Protein AF-A0A846TTC7-F1 (afdb_monomer_lite)

Secondary structure (DSSP, 8-state):
-------------PPPPP-----------------------PPPP----------------------------PPPPHHHHHHHHHHHHHHHHHHHHTTEEE-TTS-EEE-HHHHHHTT--HHHHHHHHHHHHHHHHHHH-SSS-S----TT--TTS--TTTT------SBTTTBSTT---S---SHHHHHHHHHHHHHHHH-TT-HHHHHHHHHHHHHHGGGS-HHHHHHHHHHHHHHHHHS-----

pLDDT: mean 72.13, std 23.89, range [32.09, 98.5]

Structure (mmCIF, N/CA/C/O backbone):
data_AF-A0A846TTC7-F1
#
_entry.id   AF-A0A846TTC7-F1
#
loop_
_atom_site.group_PDB
_atom_site.id
_atom_site.type_symbol
_atom_site.label_atom_id
_atom_site.label_alt_id
_atom_site.label_comp_id
_atom_site.label_asym_id
_atom_site.label_entity_id
_atom_site.label_seq_id
_atom_site.pdbx_PDB_ins_code
_atom_site.Cartn_x
_atom_site.Cartn_y
_atom_site.Cartn_z
_atom_site.occupancy
_atom_site.B_iso_or_equiv
_atom_site.auth_seq_id
_atom_site.auth_comp_id
_atom_site.auth_asym_id
_atom_site.auth_atom_id
_atom_site.pdbx_PDB_model_num
ATOM 1 N N . MET A 1 1 ? -12.413 35.999 -73.907 1.00 39.41 1 MET A N 1
ATOM 2 C CA . MET A 1 1 ? -12.622 34.550 -73.710 1.00 39.41 1 MET A CA 1
ATOM 3 C C . MET A 1 1 ? -12.450 34.264 -72.228 1.00 39.41 1 MET A C 1
ATOM 5 O O . MET A 1 1 ? -11.411 34.638 -71.718 1.00 39.41 1 MET A O 1
ATOM 9 N N . THR A 1 2 ? -13.348 33.698 -71.434 1.00 42.84 2 THR A N 1
ATOM 10 C CA . THR A 1 2 ? -14.786 33.395 -71.492 1.00 42.84 2 THR A CA 1
ATOM 11 C C . THR A 1 2 ? -15.151 33.117 -70.022 1.00 42.84 2 THR A C 1
ATOM 13 O O . THR A 1 2 ? -14.362 32.494 -69.315 1.00 42.84 2 THR A O 1
ATOM 16 N N . GLN A 1 3 ? -16.285 33.626 -69.541 1.00 49.19 3 GLN A N 1
ATOM 17 C CA . GLN A 1 3 ? -16.812 33.362 -68.195 1.00 49.19 3 GLN A CA 1
ATOM 18 C C . GLN A 1 3 ? -17.257 31.898 -68.047 1.00 49.19 3 GLN A C 1
ATOM 20 O O . GLN A 1 3 ? -17.851 31.380 -68.983 1.00 49.19 3 GLN A O 1
ATOM 25 N N . HIS A 1 4 ? -17.090 31.297 -66.864 1.00 45.88 4 HIS A N 1
ATOM 26 C CA . HIS A 1 4 ? -17.937 30.216 -66.321 1.00 45.88 4 HIS A CA 1
ATOM 27 C C . HIS A 1 4 ? -17.815 30.277 -64.786 1.00 45.88 4 HIS A C 1
ATOM 29 O O . HIS A 1 4 ? -16.708 30.223 -64.269 1.00 45.88 4 HIS A O 1
ATOM 35 N N . HIS A 1 5 ? -18.824 30.677 -64.013 1.00 47.34 5 HIS A N 1
ATOM 36 C CA . HIS A 1 5 ? -20.162 30.139 -63.715 1.00 47.34 5 HIS A CA 1
ATOM 37 C C . HIS A 1 5 ? -20.209 29.543 -62.297 1.00 47.34 5 HIS A C 1
ATOM 39 O O . HIS A 1 5 ? -19.478 28.628 -61.939 1.00 47.34 5 HIS A O 1
ATOM 45 N N . ILE A 1 6 ? -21.110 30.141 -61.521 1.00 49.09 6 ILE A N 1
ATOM 46 C CA . ILE A 1 6 ? -21.522 29.876 -60.142 1.00 49.09 6 ILE A CA 1
ATOM 47 C C . ILE A 1 6 ? -22.164 28.486 -59.997 1.00 49.09 6 ILE A C 1
ATOM 49 O O . ILE A 1 6 ? -22.939 28.071 -60.859 1.00 49.09 6 ILE A O 1
ATOM 53 N N . SER A 1 7 ? -21.957 27.827 -58.853 1.00 49.31 7 SER A N 1
ATOM 54 C CA . SER A 1 7 ? -23.015 27.032 -58.212 1.00 49.31 7 SER A CA 1
ATOM 55 C C . SER A 1 7 ? -22.851 27.002 -56.695 1.00 49.31 7 SER A C 1
ATOM 57 O O . SER A 1 7 ? -21.912 26.433 -56.143 1.00 49.31 7 SER A O 1
ATOM 59 N N . ASP A 1 8 ? -23.810 27.678 -56.076 1.00 46.16 8 ASP A N 1
ATOM 60 C CA . ASP A 1 8 ? -24.076 27.859 -54.658 1.00 46.16 8 ASP A CA 1
ATOM 61 C C . ASP A 1 8 ? -24.576 26.538 -54.044 1.00 46.16 8 ASP A C 1
ATOM 63 O O . ASP A 1 8 ? -25.478 25.897 -54.594 1.00 46.16 8 ASP A O 1
ATOM 67 N N . ARG A 1 9 ? -23.979 26.089 -52.933 1.00 57.81 9 ARG A N 1
ATOM 68 C CA . ARG A 1 9 ? -24.373 24.846 -52.250 1.00 57.81 9 ARG A CA 1
ATOM 69 C C . ARG A 1 9 ? -25.155 25.190 -50.983 1.00 57.81 9 ARG A C 1
ATOM 71 O O . ARG A 1 9 ? -24.610 25.398 -49.907 1.00 57.81 9 ARG A O 1
ATOM 78 N N . THR A 1 10 ? -26.455 25.286 -51.223 1.00 56.53 10 THR A N 1
ATOM 79 C CA . THR A 1 10 ? -27.620 25.166 -50.341 1.00 56.53 10 THR A CA 1
ATOM 80 C C . THR A 1 10 ? -27.390 24.753 -48.881 1.00 56.53 10 THR A C 1
ATOM 82 O O . THR A 1 10 ? -26.826 23.715 -48.546 1.00 56.53 10 THR A O 1
ATOM 85 N N . THR A 1 11 ? -27.973 25.576 -48.012 1.00 49.62 11 THR A N 1
ATOM 86 C CA . THR A 1 11 ? -28.101 25.444 -46.562 1.00 49.62 11 THR A CA 1
ATOM 87 C C . THR A 1 11 ? -29.059 24.314 -46.163 1.00 49.62 11 THR A C 1
ATOM 89 O O . THR A 1 11 ? -30.253 24.339 -46.469 1.00 49.62 11 THR A O 1
ATOM 92 N N . THR A 1 12 ? -28.572 23.325 -45.415 1.00 54.97 12 THR A N 1
ATOM 93 C CA . THR A 1 12 ? -29.415 22.278 -44.818 1.00 54.97 12 THR A CA 1
ATOM 94 C C . THR A 1 12 ? -30.031 22.794 -43.515 1.00 54.97 12 THR A C 1
ATOM 96 O O . THR A 1 12 ? -29.419 22.782 -42.450 1.00 54.97 12 THR A O 1
ATOM 99 N N . ARG A 1 13 ? -31.266 23.293 -43.611 1.00 52.56 13 ARG A N 1
ATOM 100 C CA . ARG A 1 13 ? -32.102 23.728 -42.483 1.00 52.56 13 ARG A CA 1
ATOM 101 C C . ARG A 1 13 ? -32.681 22.509 -41.751 1.00 52.56 13 ARG A C 1
ATOM 103 O O . ARG A 1 13 ? -33.523 21.802 -42.300 1.00 52.56 13 ARG A O 1
ATOM 110 N N . TRP A 1 14 ? -32.272 22.301 -40.501 1.00 44.47 14 TRP A N 1
ATOM 111 C CA . TRP A 1 14 ? -32.898 21.351 -39.574 1.00 44.47 14 TRP A CA 1
ATOM 112 C C . TRP A 1 14 ? -34.340 21.776 -39.244 1.00 44.47 14 TRP A C 1
ATOM 114 O O . TRP A 1 14 ? -34.595 22.932 -38.904 1.00 44.47 14 TRP A O 1
ATOM 124 N N . ARG A 1 15 ? -35.293 20.842 -39.359 1.00 54.31 15 ARG A N 1
ATOM 125 C CA . ARG A 1 15 ? -36.706 21.014 -38.972 1.00 54.31 15 ARG A CA 1
ATOM 126 C C . ARG A 1 15 ? -36.923 20.360 -37.598 1.00 54.31 15 ARG A C 1
ATOM 128 O O . ARG A 1 15 ? -36.611 19.178 -37.478 1.00 54.31 15 ARG A O 1
ATOM 135 N N . PRO A 1 16 ? -37.473 21.053 -36.586 1.00 55.19 16 PRO A N 1
ATOM 136 C CA . PRO A 1 16 ? -37.899 20.400 -35.351 1.00 55.19 16 PRO A CA 1
ATOM 137 C C . PRO A 1 16 ? -39.211 19.626 -35.555 1.00 55.19 16 PRO A C 1
ATOM 139 O O . PRO A 1 16 ? -40.100 20.058 -36.294 1.00 55.19 16 PRO A O 1
ATOM 142 N N . ALA A 1 17 ? -39.301 18.464 -34.906 1.00 54.81 17 ALA A N 1
ATOM 143 C CA . ALA A 1 17 ? -40.458 17.577 -34.925 1.00 54.81 17 ALA A CA 1
ATOM 144 C C . ALA A 1 17 ? -41.663 18.178 -34.179 1.00 54.81 17 ALA A C 1
ATOM 146 O O . ALA A 1 17 ? -41.522 18.897 -33.191 1.00 54.81 17 ALA A O 1
ATOM 147 N N . ALA A 1 18 ? -42.854 17.872 -34.692 1.00 49.97 18 ALA A N 1
ATOM 148 C CA . ALA A 1 18 ? -44.139 18.363 -34.223 1.00 49.97 18 ALA A CA 1
ATOM 149 C C . ALA A 1 18 ? -44.541 17.761 -32.866 1.00 49.97 18 ALA A C 1
ATOM 151 O O . ALA A 1 18 ? -44.488 16.550 -32.668 1.00 49.97 18 ALA A O 1
ATOM 152 N N . VAL A 1 19 ? -45.011 18.622 -31.962 1.00 51.84 19 VAL A N 1
ATOM 153 C CA . VAL A 1 19 ? -45.659 18.254 -30.699 1.00 51.84 19 VAL A CA 1
ATOM 154 C C . VAL A 1 19 ? -47.149 18.065 -30.974 1.00 51.84 19 VAL A C 1
ATOM 156 O O . VAL A 1 19 ? -47.864 19.032 -31.241 1.00 51.84 19 VAL A O 1
ATOM 159 N N . THR A 1 20 ? -47.636 16.825 -30.941 1.00 51.62 20 THR A N 1
ATOM 160 C CA . THR A 1 20 ? -49.073 16.539 -31.041 1.00 51.62 20 THR A CA 1
ATOM 161 C C . THR A 1 20 ? -49.766 16.688 -29.694 1.00 51.62 20 THR A C 1
ATOM 163 O O . THR A 1 20 ? -49.406 16.076 -28.693 1.00 51.62 20 THR A O 1
ATOM 166 N N . ARG A 1 21 ? -50.796 17.529 -29.733 1.00 49.38 21 ARG A N 1
ATOM 167 C CA . ARG A 1 21 ? -51.686 17.987 -28.673 1.00 49.38 21 ARG A CA 1
ATOM 168 C C . ARG A 1 21 ? -52.883 17.035 -28.559 1.00 49.38 21 ARG A C 1
ATOM 170 O O . ARG A 1 21 ? -53.725 17.017 -29.447 1.00 49.38 21 ARG A O 1
ATOM 177 N N . TRP A 1 22 ? -52.971 16.305 -27.456 1.00 51.59 22 TRP A N 1
ATOM 178 C CA . TRP A 1 22 ? -54.169 15.624 -26.947 1.00 51.59 22 TRP A CA 1
ATOM 179 C C . TRP A 1 22 ? -54.129 15.843 -25.432 1.00 51.59 22 TRP A C 1
ATOM 181 O O . TRP A 1 22 ? -53.071 15.685 -24.842 1.00 51.59 22 TRP A O 1
ATOM 191 N N . GLY A 1 23 ? -55.144 16.239 -24.686 1.00 41.94 23 GLY A N 1
ATOM 192 C CA . GLY A 1 23 ? -56.531 16.614 -24.892 1.00 41.94 23 GLY A CA 1
ATOM 193 C C . GLY A 1 23 ? -57.004 16.911 -23.464 1.00 41.94 23 GLY A C 1
ATOM 194 O O . GLY A 1 23 ? -56.757 16.116 -22.560 1.00 41.94 23 GLY A O 1
ATOM 195 N N . LEU A 1 24 ? -57.541 18.105 -23.230 1.00 45.50 24 LEU A N 1
ATOM 196 C CA . LEU A 1 24 ? -58.031 18.543 -21.923 1.00 45.50 24 LEU A CA 1
ATOM 197 C C . LEU A 1 24 ? -59.472 18.042 -21.710 1.00 45.50 24 LEU A C 1
ATOM 199 O O . LEU A 1 24 ? -60.222 17.970 -22.681 1.00 45.50 24 LEU A O 1
ATOM 203 N N . ALA A 1 25 ? -59.847 17.880 -20.434 1.00 42.75 25 ALA A N 1
ATOM 204 C CA . ALA A 1 25 ? -61.183 17.602 -19.874 1.00 42.75 25 ALA A CA 1
ATOM 205 C C . ALA A 1 25 ? -61.540 16.098 -19.781 1.00 42.75 25 ALA A C 1
ATOM 207 O O . ALA A 1 25 ? -61.354 15.356 -20.731 1.00 42.75 25 ALA A O 1
ATOM 208 N N . MET A 1 26 ? -62.072 15.563 -18.676 1.00 43.22 26 MET A N 1
ATOM 209 C CA . MET A 1 26 ? -62.959 16.170 -17.681 1.00 43.22 26 MET A CA 1
ATOM 210 C C . MET A 1 26 ? -63.156 15.219 -16.466 1.00 43.22 26 MET A C 1
ATOM 212 O O . MET A 1 26 ? -62.866 14.034 -16.583 1.00 43.22 26 MET A O 1
ATOM 216 N N . ILE A 1 27 ? -63.770 15.744 -15.388 1.00 50.50 27 ILE A N 1
ATOM 217 C CA . ILE A 1 27 ? -64.517 15.054 -14.298 1.00 50.50 27 ILE A CA 1
ATOM 218 C C . ILE A 1 27 ? -63.667 14.699 -13.058 1.00 50.50 27 ILE A C 1
ATOM 220 O O . ILE A 1 27 ? -62.853 13.789 -13.069 1.00 50.50 27 ILE A O 1
ATOM 224 N N . MET A 1 28 ? -63.657 15.559 -12.033 1.00 37.34 28 MET A N 1
ATOM 225 C CA . MET A 1 28 ? -64.602 15.624 -10.895 1.00 37.34 28 MET A CA 1
ATOM 226 C C . MET A 1 28 ? -64.566 14.407 -9.958 1.00 37.34 28 MET A C 1
ATOM 228 O O . MET A 1 28 ? -64.949 13.309 -10.334 1.00 37.34 28 MET A O 1
ATOM 232 N N . SER A 1 29 ? -64.269 14.724 -8.693 1.00 52.69 29 SER A N 1
ATOM 233 C CA . SER A 1 29 ? -64.694 14.017 -7.481 1.00 52.69 29 SER A CA 1
ATOM 234 C C . SER A 1 29 ? -64.089 12.639 -7.226 1.00 52.69 29 SER A C 1
ATOM 236 O O . SER A 1 29 ? -64.457 11.664 -7.861 1.00 52.69 29 SER A O 1
ATOM 238 N N . LEU A 1 30 ? -63.245 12.561 -6.191 1.00 52.81 30 LEU A N 1
ATOM 239 C CA . LEU A 1 30 ? -63.440 11.702 -5.013 1.00 52.81 30 LEU A CA 1
ATOM 240 C C . LEU A 1 30 ? -62.297 11.982 -4.024 1.00 52.81 30 LEU A C 1
ATOM 242 O O . LEU A 1 30 ? -61.224 11.389 -4.072 1.00 52.81 30 LEU A O 1
ATOM 246 N N . PHE A 1 31 ? -62.553 12.923 -3.114 1.00 50.91 31 PHE A N 1
ATOM 247 C CA . PHE A 1 31 ? -61.901 12.955 -1.811 1.00 50.91 31 PHE A CA 1
ATOM 248 C C . PHE A 1 31 ? -62.424 11.756 -1.015 1.00 50.91 31 PHE A C 1
ATOM 250 O O . PHE A 1 31 ? -63.499 11.848 -0.429 1.00 50.91 31 PHE A O 1
ATOM 257 N N . LEU A 1 32 ? -61.689 10.642 -0.997 1.00 51.91 32 LEU A N 1
ATOM 258 C CA . LEU A 1 32 ? -61.837 9.634 0.050 1.00 51.91 32 LEU A CA 1
ATOM 259 C C . LEU A 1 32 ? -60.523 9.495 0.816 1.00 51.91 32 LEU A C 1
ATOM 261 O O . LEU A 1 32 ? -59.480 9.124 0.287 1.00 51.91 32 LEU A O 1
ATOM 265 N N . SER A 1 33 ? -60.648 9.836 2.088 1.00 51.91 33 SER A N 1
ATOM 266 C CA . SER A 1 33 ? -59.738 9.686 3.206 1.00 51.91 33 SER A CA 1
ATOM 267 C C . SER A 1 33 ? -58.903 8.403 3.169 1.00 51.91 33 SER A C 1
ATOM 269 O O . SER A 1 33 ? -59.439 7.306 3.304 1.00 51.91 33 SER A O 1
ATOM 271 N N . TRP A 1 34 ? -57.580 8.551 3.122 1.00 43.34 34 TRP A N 1
ATOM 272 C CA . TRP A 1 34 ? -56.656 7.578 3.705 1.00 43.34 34 TRP A CA 1
ATOM 273 C C . TRP A 1 34 ? -56.027 8.203 4.945 1.00 43.34 34 TRP A C 1
ATOM 275 O O . TRP A 1 34 ? -54.983 8.848 4.914 1.00 43.34 34 TRP A O 1
ATOM 285 N N . THR A 1 35 ? -56.723 8.031 6.064 1.00 47.62 35 THR A N 1
ATOM 286 C CA . THR A 1 35 ? -56.132 8.085 7.396 1.00 47.62 35 THR A CA 1
ATOM 287 C C . THR A 1 35 ? -55.169 6.907 7.524 1.00 47.62 35 THR A C 1
ATOM 289 O O . THR A 1 35 ? -55.598 5.785 7.794 1.00 47.62 35 THR A O 1
ATOM 292 N N . VAL A 1 36 ? -53.872 7.139 7.319 1.00 55.66 36 VAL A N 1
ATOM 293 C CA . VAL A 1 36 ? -52.850 6.192 7.776 1.00 55.66 36 VAL A CA 1
ATOM 294 C C . VAL A 1 36 ? -52.696 6.395 9.277 1.00 55.66 36 VAL A C 1
ATOM 296 O O . VAL A 1 36 ? -52.178 7.403 9.753 1.00 55.66 36 VAL A O 1
ATOM 299 N N . LEU A 1 37 ? -53.231 5.424 10.007 1.00 52.19 37 LEU A N 1
ATOM 300 C CA . LEU A 1 37 ? -53.096 5.257 11.440 1.00 52.19 37 LEU A CA 1
ATOM 301 C C . LEU A 1 37 ? -51.612 4.989 11.749 1.00 52.19 37 LEU A C 1
ATOM 303 O O . LEU A 1 37 ? -51.087 3.923 11.432 1.00 52.19 37 LEU A O 1
ATOM 307 N N . ALA A 1 38 ? -50.928 5.967 12.340 1.00 50.22 38 ALA A N 1
ATOM 308 C CA . ALA A 1 38 ? -49.615 5.763 12.933 1.00 50.22 38 ALA A CA 1
ATOM 309 C C . ALA A 1 38 ? -49.785 4.924 14.209 1.00 50.22 38 ALA A C 1
ATOM 311 O O . ALA A 1 38 ? -50.328 5.401 15.206 1.00 50.22 38 ALA A O 1
ATOM 312 N N . ALA A 1 39 ? -49.350 3.666 14.171 1.00 50.50 39 ALA A N 1
ATOM 313 C CA . ALA A 1 39 ? -49.229 2.840 15.364 1.00 50.50 39 ALA A CA 1
ATOM 314 C C . ALA A 1 39 ? -47.871 3.114 16.045 1.00 50.50 39 ALA A C 1
ATOM 316 O O . ALA A 1 39 ? -46.836 3.041 15.377 1.00 50.50 39 ALA A O 1
ATOM 317 N N . PRO A 1 40 ? -47.838 3.404 17.358 1.00 49.69 40 PRO A N 1
ATOM 318 C CA . PRO A 1 40 ? -46.597 3.510 18.113 1.00 49.69 40 PRO A CA 1
ATOM 319 C C . PRO A 1 40 ? -46.043 2.106 18.402 1.00 49.69 40 PRO A C 1
ATOM 321 O O . PRO A 1 40 ? -46.564 1.367 19.238 1.00 49.69 40 PRO A O 1
ATOM 324 N N . GLY A 1 41 ? -44.980 1.733 17.688 1.00 44.03 41 GLY A N 1
ATOM 325 C CA . GLY A 1 41 ? -44.162 0.563 17.997 1.00 44.03 41 GLY A CA 1
ATOM 326 C C . GLY A 1 41 ? -43.311 0.837 19.234 1.00 44.03 41 GLY A C 1
ATOM 327 O O . GLY A 1 41 ? -42.439 1.699 19.222 1.00 44.03 41 GLY A O 1
ATOM 328 N N . GLN A 1 42 ? -43.627 0.129 20.310 1.00 50.50 42 GLN A N 1
ATOM 329 C CA . GLN A 1 42 ? -43.044 0.258 21.639 1.00 50.50 42 GLN A CA 1
ATOM 330 C C . GLN A 1 42 ? -41.551 -0.097 21.634 1.00 50.50 42 GLN A C 1
ATOM 332 O O . GLN A 1 42 ? -41.158 -1.176 21.193 1.00 50.50 42 GLN A O 1
ATOM 337 N N . ALA A 1 43 ? -40.730 0.807 22.171 1.00 50.00 43 ALA A N 1
ATOM 338 C CA . ALA A 1 43 ? -39.362 0.514 22.569 1.00 50.00 43 ALA A CA 1
ATOM 339 C C . ALA A 1 43 ? -39.389 -0.436 23.777 1.00 50.00 43 ALA A C 1
ATOM 341 O O . ALA A 1 43 ? -39.918 -0.090 24.834 1.00 50.00 43 ALA A O 1
ATOM 342 N N . ALA A 1 44 ? -38.842 -1.639 23.608 1.00 49.91 44 ALA A N 1
ATOM 343 C CA . ALA A 1 44 ? -38.627 -2.578 24.701 1.00 49.91 44 ALA A CA 1
ATOM 344 C C . ALA A 1 44 ? -37.375 -2.177 25.512 1.00 49.91 44 ALA A C 1
ATOM 346 O O . ALA A 1 44 ? -36.387 -1.728 24.923 1.00 49.91 44 ALA A O 1
ATOM 347 N N . PRO A 1 45 ? -37.388 -2.326 26.848 1.00 51.31 45 PRO A N 1
ATOM 348 C CA . PRO A 1 45 ? -36.254 -1.979 27.696 1.00 51.31 45 PRO A CA 1
ATOM 349 C C . PRO A 1 45 ? -35.108 -2.988 27.549 1.00 51.31 45 PRO A C 1
ATOM 351 O O . PRO A 1 45 ? -35.310 -4.199 27.629 1.00 51.31 45 PRO A O 1
ATOM 354 N N . ILE A 1 46 ? -33.889 -2.468 27.389 1.00 44.47 46 ILE A N 1
ATOM 355 C CA . ILE A 1 46 ? -32.641 -3.229 27.499 1.00 44.47 46 ILE A CA 1
ATOM 356 C C . ILE A 1 46 ? -32.493 -3.659 28.963 1.00 44.47 46 ILE A C 1
ATOM 358 O O .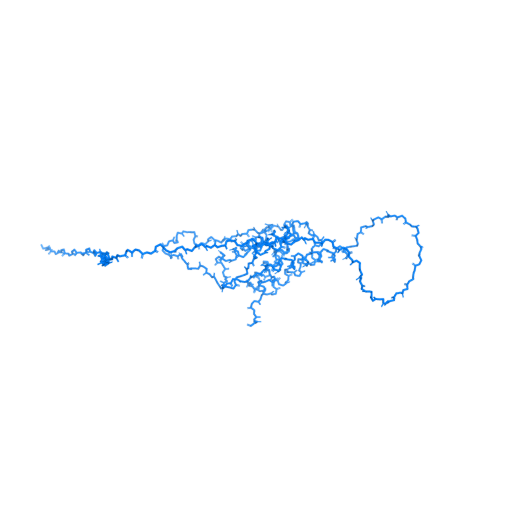 ILE A 1 46 ? -32.229 -2.831 29.834 1.00 44.47 46 ILE A O 1
ATOM 362 N N . GLN A 1 47 ? -32.691 -4.949 29.234 1.00 42.88 47 GLN A N 1
ATOM 363 C CA . GLN A 1 47 ? -32.325 -5.561 30.507 1.00 42.88 47 GLN A CA 1
ATOM 364 C C . GLN A 1 47 ? -30.847 -5.949 30.465 1.00 42.88 47 GLN A C 1
ATOM 366 O O . GLN A 1 47 ? -30.404 -6.726 29.621 1.00 42.88 47 GLN A O 1
ATOM 371 N N . THR A 1 48 ? -30.076 -5.360 31.372 1.00 46.94 48 THR A N 1
ATOM 372 C CA . THR A 1 48 ? -28.707 -5.754 31.687 1.00 46.94 48 THR A CA 1
ATOM 373 C C . THR A 1 48 ? -28.751 -6.933 32.651 1.00 46.94 48 THR A C 1
ATOM 375 O O . THR A 1 48 ? -28.927 -6.718 33.847 1.00 46.94 48 THR A O 1
ATOM 378 N N . ASP A 1 49 ? -28.548 -8.151 32.153 1.00 40.69 49 ASP A N 1
ATOM 379 C CA . ASP A 1 49 ? -28.288 -9.306 33.012 1.00 40.69 49 ASP A CA 1
ATOM 380 C C . ASP A 1 49 ? -26.878 -9.844 32.778 1.00 40.69 49 ASP A C 1
ATOM 382 O O . ASP A 1 49 ? -26.512 -10.355 31.720 1.00 40.69 49 ASP A O 1
ATOM 386 N N . ALA A 1 50 ? -26.072 -9.696 33.824 1.00 44.81 50 ALA A N 1
ATOM 387 C CA . ALA A 1 50 ? -24.790 -10.340 33.991 1.00 44.81 50 ALA A CA 1
ATOM 388 C C . ALA A 1 50 ? -25.004 -11.809 34.379 1.00 44.81 50 ALA A C 1
ATOM 390 O O . ALA A 1 50 ? -25.466 -12.073 35.484 1.00 44.81 50 ALA A O 1
ATOM 391 N N . VAL A 1 51 ? -24.591 -12.768 33.541 1.00 39.81 51 VAL A N 1
ATOM 392 C CA . VAL A 1 51 ? -24.398 -14.165 33.972 1.00 39.81 51 VAL A CA 1
ATOM 393 C C . VAL A 1 51 ? -23.153 -14.786 33.326 1.00 39.81 51 VAL A C 1
ATOM 395 O O . VAL A 1 51 ? -23.122 -15.210 32.179 1.00 39.81 51 VAL A O 1
ATOM 398 N N . ARG A 1 52 ? -22.104 -14.805 34.149 1.00 39.03 52 ARG A N 1
ATOM 399 C CA . ARG A 1 52 ? -21.125 -15.872 34.410 1.00 39.03 52 ARG A CA 1
ATOM 400 C C . ARG A 1 52 ? -21.398 -17.254 33.775 1.00 39.03 52 ARG A C 1
ATOM 402 O O . ARG A 1 52 ? -22.396 -17.881 34.098 1.00 39.03 52 ARG A O 1
ATOM 409 N N . GLY A 1 53 ? -20.390 -17.8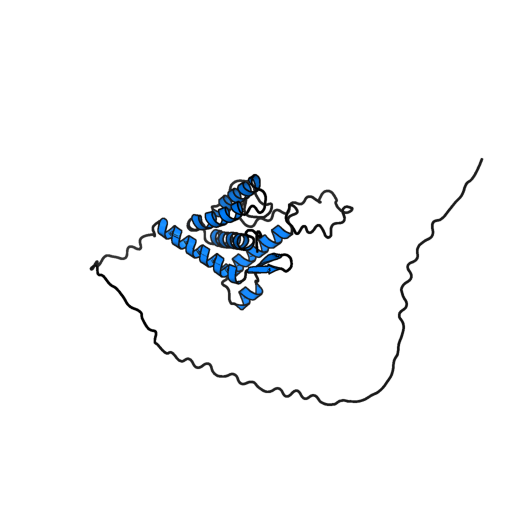15 33.096 1.00 34.56 53 GLY A N 1
ATOM 410 C CA . GLY A 1 53 ? -20.186 -19.273 33.008 1.00 34.56 53 GLY A CA 1
ATOM 411 C C . GLY A 1 53 ? -19.715 -19.787 31.646 1.00 34.56 53 GLY A C 1
ATOM 412 O O . GLY A 1 53 ? -20.521 -19.954 30.742 1.00 34.56 53 GLY A O 1
ATOM 413 N N . GLY A 1 54 ? -18.416 -20.078 31.513 1.00 32.09 54 GLY A N 1
ATOM 414 C CA . GLY A 1 54 ? -17.892 -20.883 30.400 1.00 32.09 54 GLY A CA 1
ATOM 415 C C . GLY A 1 54 ? -18.126 -22.388 30.598 1.00 32.09 54 GLY A C 1
ATOM 416 O O . GLY A 1 54 ? -18.721 -22.800 31.596 1.00 32.09 54 GLY A O 1
ATOM 417 N N . PRO A 1 55 ? -17.539 -23.216 29.720 1.00 49.91 55 PRO A N 1
ATOM 418 C CA . PRO A 1 55 ? -16.811 -24.373 30.221 1.00 49.91 55 PRO A CA 1
ATOM 419 C C . PRO A 1 55 ? -15.388 -24.464 29.663 1.00 49.91 55 PRO A C 1
ATOM 421 O O . PRO A 1 55 ? -15.074 -24.066 28.543 1.00 49.91 55 PRO A O 1
ATOM 424 N N . ALA A 1 56 ? -14.535 -25.002 30.526 1.00 39.94 56 ALA A N 1
ATOM 425 C CA . ALA A 1 56 ? -13.139 -25.308 30.308 1.00 39.94 56 ALA A CA 1
ATOM 426 C C . ALA A 1 56 ? -12.957 -26.629 29.550 1.00 39.94 56 ALA A C 1
ATOM 428 O O . ALA A 1 56 ? -13.698 -27.583 29.779 1.00 39.94 56 ALA A O 1
ATOM 429 N N . HIS A 1 57 ? -11.864 -26.725 28.794 1.00 41.62 57 HIS A N 1
ATOM 430 C CA . HIS A 1 57 ? -11.168 -27.990 28.582 1.00 41.62 57 HIS A CA 1
ATOM 431 C C . HIS A 1 57 ? -9.702 -27.844 29.023 1.00 41.62 57 HIS A C 1
ATOM 433 O O . HIS A 1 57 ? -8.916 -27.118 28.422 1.00 41.62 57 HIS A O 1
ATOM 439 N N . ALA A 1 58 ? -9.393 -28.510 30.141 1.00 42.09 58 ALA A N 1
ATOM 440 C CA . ALA A 1 58 ? -8.059 -28.886 30.623 1.00 42.09 58 ALA A CA 1
ATOM 441 C C . ALA A 1 58 ? -7.535 -30.093 29.812 1.00 42.09 58 ALA A C 1
ATOM 443 O O . ALA A 1 58 ? -8.327 -30.750 29.145 1.00 42.09 58 ALA A O 1
ATOM 444 N N . GLY A 1 59 ? -6.269 -30.518 29.820 1.00 37.22 59 GLY A N 1
ATOM 445 C CA . GLY A 1 59 ? -5.013 -30.146 30.493 1.00 37.22 59 GLY A CA 1
ATOM 446 C C . GLY A 1 59 ? -3.851 -30.547 29.550 1.00 37.22 59 GLY A C 1
ATOM 447 O O . GLY A 1 59 ? -4.110 -30.957 28.426 1.00 37.22 59 GLY A O 1
ATOM 448 N N . ALA A 1 60 ? -2.556 -30.443 29.848 1.00 36.47 60 ALA A N 1
ATOM 449 C CA . ALA A 1 60 ? -1.771 -30.708 31.057 1.00 36.47 60 ALA A CA 1
ATOM 450 C C . ALA A 1 60 ? -0.453 -29.887 30.956 1.00 36.47 60 ALA A C 1
ATOM 452 O O . ALA A 1 60 ? 0.074 -29.721 29.863 1.00 36.47 60 ALA A O 1
ATOM 453 N N . ALA A 1 61 ? -0.009 -29.138 31.969 1.00 39.69 61 ALA A N 1
ATOM 454 C CA . ALA A 1 61 ? 0.770 -29.519 33.161 1.00 39.69 61 ALA A CA 1
ATOM 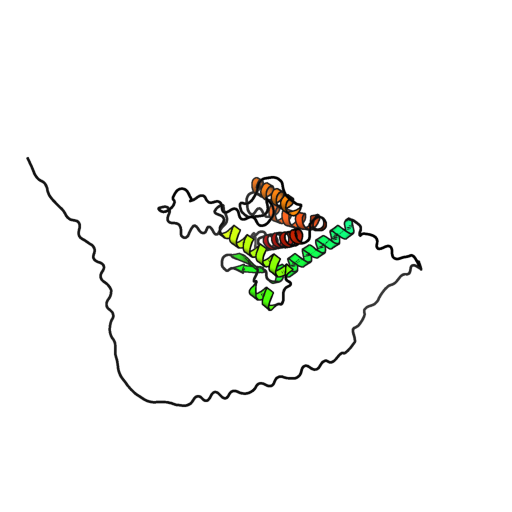455 C C . ALA A 1 61 ? 2.219 -30.006 32.907 1.00 39.69 61 ALA A C 1
ATOM 457 O O . ALA A 1 61 ? 2.419 -31.149 32.516 1.00 39.69 61 ALA A O 1
ATOM 458 N N . ALA A 1 62 ? 3.210 -29.159 33.240 1.00 38.09 62 ALA A N 1
ATOM 459 C CA . ALA A 1 62 ? 4.278 -29.417 34.235 1.00 38.09 62 ALA A CA 1
ATOM 460 C C . ALA A 1 62 ? 5.178 -28.159 34.404 1.00 38.09 62 ALA A C 1
ATOM 462 O O . ALA A 1 62 ? 5.739 -27.672 33.432 1.00 38.09 62 ALA A O 1
ATOM 463 N N . VAL A 1 63 ? 5.095 -27.444 35.537 1.00 40.06 63 VAL A N 1
ATOM 464 C CA . VAL A 1 63 ? 6.045 -27.374 36.684 1.00 40.06 63 VAL A CA 1
ATOM 465 C C . VAL A 1 63 ? 7.431 -26.765 36.384 1.00 40.06 63 VAL A C 1
ATOM 467 O O . VAL A 1 63 ? 8.243 -27.350 35.678 1.00 40.06 63 VAL A O 1
ATOM 470 N N . GLY A 1 64 ? 7.744 -25.646 37.056 1.00 34.47 64 GLY A N 1
ATOM 471 C CA . GLY A 1 64 ? 9.097 -25.086 37.171 1.00 34.47 64 GLY A CA 1
ATOM 472 C C . GLY A 1 64 ? 9.147 -23.843 38.069 1.00 34.47 64 GLY A C 1
ATOM 473 O O . GLY A 1 64 ? 8.540 -22.828 37.761 1.00 34.47 64 GLY A O 1
ATOM 474 N N . ALA A 1 65 ? 9.828 -23.961 39.206 1.00 40.38 65 ALA A N 1
ATOM 475 C CA . ALA A 1 65 ? 9.805 -23.091 40.381 1.00 40.38 65 ALA A CA 1
ATOM 476 C C . ALA A 1 65 ? 10.278 -21.625 40.215 1.00 40.38 65 ALA A C 1
ATOM 478 O O . ALA A 1 65 ? 11.264 -21.333 39.552 1.00 40.38 65 ALA A O 1
ATOM 479 N N . GLY A 1 66 ? 9.611 -20.738 40.965 1.00 42.84 66 GLY A N 1
ATOM 480 C CA . GLY A 1 66 ? 10.218 -19.800 41.921 1.00 42.84 66 GLY A CA 1
ATOM 481 C C . GLY A 1 66 ? 11.433 -18.969 41.497 1.00 42.84 66 GLY A C 1
ATOM 4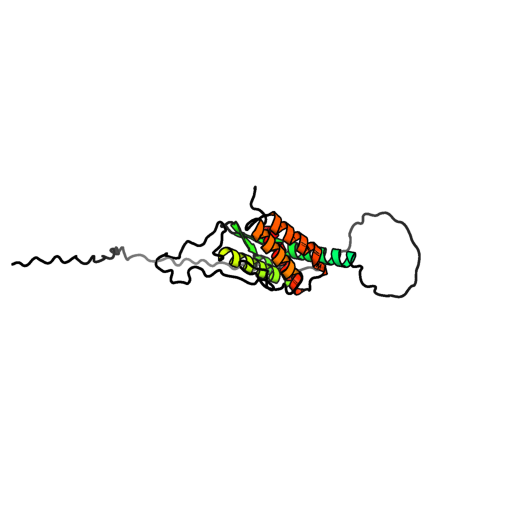82 O O . GLY A 1 66 ? 12.570 -19.393 41.664 1.00 42.84 66 GLY A O 1
ATOM 483 N N . GLY A 1 67 ? 11.188 -17.703 41.155 1.00 37.41 67 GLY A N 1
ATOM 484 C CA . GLY A 1 67 ? 12.206 -16.656 41.144 1.00 37.41 67 GLY A CA 1
ATOM 485 C C . GLY A 1 67 ? 11.593 -15.305 41.496 1.00 37.41 67 GLY A C 1
ATOM 486 O O . GLY A 1 67 ? 10.970 -14.664 40.655 1.00 37.41 67 GLY A O 1
ATOM 487 N N . LYS A 1 68 ? 11.756 -14.859 42.747 1.00 49.72 68 LYS A N 1
ATOM 488 C CA . LYS A 1 68 ? 11.569 -13.448 43.099 1.00 49.72 68 LYS A CA 1
ATOM 489 C C . LYS A 1 68 ? 12.753 -12.674 42.513 1.00 49.72 68 LYS A C 1
ATOM 491 O O . LYS A 1 68 ? 13.824 -12.657 43.104 1.00 49.72 68 LYS A O 1
ATOM 496 N N . GLY A 1 69 ? 12.563 -12.084 41.338 1.00 37.88 69 GLY A N 1
ATOM 497 C CA . GLY A 1 69 ? 13.548 -11.253 40.645 1.00 37.88 69 GLY A CA 1
ATOM 498 C C . GLY A 1 69 ? 12.844 -10.084 39.963 1.00 37.88 69 GLY A C 1
ATOM 499 O O . GLY A 1 69 ? 11.764 -10.256 39.409 1.00 37.88 69 GLY A O 1
ATOM 500 N N . GLY A 1 70 ? 13.409 -8.885 40.099 1.00 40.59 70 GLY A N 1
ATOM 501 C CA . GLY A 1 70 ? 12.779 -7.614 39.749 1.00 40.59 70 GLY A CA 1
ATOM 502 C C . GLY A 1 70 ? 12.315 -7.484 38.296 1.00 40.59 70 GLY A C 1
ATOM 503 O O . GLY A 1 70 ? 12.869 -8.079 37.377 1.00 40.59 70 GLY A O 1
ATOM 504 N N . PHE A 1 71 ? 11.298 -6.642 38.105 1.00 43.09 71 PHE A N 1
ATOM 505 C CA . PHE A 1 71 ? 10.757 -6.238 36.810 1.00 43.09 71 PHE A CA 1
ATOM 506 C C . PHE A 1 71 ? 11.780 -5.420 36.003 1.00 43.09 71 PHE A C 1
ATOM 508 O O . PHE A 1 71 ? 11.681 -4.198 35.906 1.00 43.09 71 PHE A O 1
ATOM 515 N N . ALA A 1 72 ? 12.751 -6.085 35.383 1.00 53.59 72 ALA A N 1
ATOM 516 C CA . ALA A 1 72 ? 13.418 -5.544 34.209 1.00 53.59 72 ALA A CA 1
ATOM 517 C C . ALA A 1 72 ? 12.512 -5.826 33.002 1.00 53.59 72 ALA A C 1
ATOM 519 O O . ALA A 1 72 ? 12.419 -6.960 32.536 1.00 53.59 72 ALA A O 1
ATOM 520 N N . ARG A 1 73 ? 11.796 -4.806 32.511 1.00 56.38 73 ARG A N 1
ATOM 521 C CA . ARG A 1 73 ? 11.112 -4.870 31.209 1.00 56.38 73 ARG A CA 1
ATOM 522 C C . ARG A 1 73 ? 12.187 -4.979 30.120 1.00 56.38 73 ARG A C 1
ATOM 524 O O . ARG A 1 73 ? 12.702 -3.963 29.667 1.00 56.38 73 ARG A O 1
ATOM 531 N N . GLY A 1 74 ? 12.582 -6.202 29.770 1.00 56.94 74 GLY A N 1
ATOM 532 C CA . GLY A 1 74 ? 13.501 -6.466 28.662 1.00 56.94 74 GLY A CA 1
ATOM 533 C C . GLY A 1 74 ? 12.855 -6.107 27.322 1.00 56.94 74 GLY A C 1
ATOM 534 O O . GLY A 1 74 ? 11.665 -6.360 27.128 1.00 56.94 74 GLY A O 1
ATOM 535 N N . LEU A 1 75 ? 13.624 -5.505 26.409 1.00 69.75 75 LEU A N 1
ATOM 536 C CA . LEU A 1 75 ? 13.170 -5.285 25.035 1.00 69.75 75 LEU A CA 1
ATOM 537 C C . LEU A 1 75 ? 12.934 -6.639 24.337 1.00 69.75 75 LEU A C 1
ATOM 539 O O . LEU A 1 75 ? 13.679 -7.590 24.591 1.00 69.75 75 LEU A O 1
ATOM 543 N N . PRO A 1 76 ? 11.925 -6.743 23.453 1.00 73.56 76 PRO A N 1
ATOM 544 C CA . PRO A 1 76 ? 11.686 -7.960 22.688 1.00 73.56 76 PRO A CA 1
ATOM 545 C C . PRO A 1 76 ? 12.886 -8.294 21.793 1.00 73.56 76 PRO A C 1
ATOM 547 O O . PRO A 1 76 ? 13.575 -7.406 21.289 1.00 73.56 76 PRO A O 1
ATOM 550 N N . THR A 1 77 ? 13.120 -9.590 21.567 1.00 85.50 77 THR A N 1
ATOM 551 C CA . THR A 1 77 ? 14.109 -10.046 20.583 1.00 85.50 77 THR A CA 1
ATOM 552 C C . THR A 1 77 ? 13.697 -9.594 19.181 1.00 85.50 77 THR A C 1
ATOM 554 O O . THR A 1 77 ? 12.512 -9.415 18.899 1.00 85.50 77 THR A O 1
ATOM 557 N N . GLN A 1 78 ? 14.659 -9.444 18.269 1.00 79.62 78 GLN A N 1
ATOM 558 C CA . GLN A 1 78 ? 14.369 -9.039 16.888 1.00 79.62 78 GLN A CA 1
ATOM 559 C C . GLN A 1 78 ? 13.391 -10.002 16.191 1.00 79.62 78 GLN A C 1
ATOM 561 O O . GLN A 1 78 ? 12.494 -9.554 15.484 1.00 79.62 78 GLN A O 1
ATOM 566 N N . ALA A 1 79 ? 13.506 -11.309 16.450 1.00 82.81 79 ALA A N 1
ATOM 567 C CA . ALA A 1 79 ? 12.575 -12.310 15.933 1.00 82.81 79 ALA A CA 1
ATOM 568 C C . ALA A 1 79 ? 11.143 -12.105 16.462 1.00 82.81 79 ALA A C 1
ATOM 570 O O . ALA A 1 79 ? 10.196 -12.148 15.682 1.00 82.81 79 ALA A O 1
ATOM 571 N N . ALA A 1 80 ? 10.981 -11.811 17.758 1.00 82.25 80 ALA A N 1
ATOM 572 C CA . ALA A 1 80 ? 9.671 -11.524 18.346 1.00 82.25 80 ALA A CA 1
ATOM 573 C C . ALA A 1 80 ? 9.090 -10.181 17.861 1.00 82.25 80 ALA A C 1
ATOM 575 O O . ALA A 1 80 ? 7.888 -10.058 17.640 1.00 82.25 80 ALA A O 1
ATOM 576 N N . ALA A 1 81 ? 9.932 -9.163 17.656 1.00 76.94 81 ALA A N 1
ATOM 577 C CA . ALA A 1 81 ? 9.510 -7.898 17.056 1.00 76.94 81 ALA A CA 1
ATOM 578 C C . ALA A 1 81 ? 9.051 -8.089 15.597 1.00 76.94 81 ALA A C 1
ATOM 580 O O . ALA A 1 81 ? 8.037 -7.519 15.197 1.00 76.94 81 ALA A O 1
ATOM 581 N N . SER A 1 82 ? 9.754 -8.936 14.835 1.00 85.31 82 SER A N 1
ATOM 582 C CA . SER A 1 82 ? 9.387 -9.341 13.473 1.00 85.31 82 SER A CA 1
ATOM 583 C C . SER A 1 82 ? 8.044 -10.071 13.421 1.00 85.31 82 SER A C 1
ATOM 585 O O . SER A 1 82 ? 7.153 -9.658 12.675 1.00 85.31 82 SER A O 1
ATOM 587 N N . SER A 1 83 ? 7.839 -11.084 14.270 1.00 88.12 83 SER A N 1
ATOM 588 C CA . SER A 1 83 ? 6.575 -11.831 14.319 1.00 88.12 83 SER A CA 1
ATOM 589 C C . SER A 1 83 ? 5.392 -10.962 14.749 1.00 88.12 83 SER A C 1
ATOM 591 O O . SER A 1 83 ? 4.308 -11.073 14.189 1.00 88.12 83 SER A O 1
ATOM 593 N N . ASN A 1 84 ? 5.588 -10.061 15.713 1.00 90.94 84 ASN A N 1
ATOM 594 C CA . ASN A 1 84 ? 4.509 -9.195 16.188 1.00 90.94 84 ASN A CA 1
ATOM 595 C C . ASN A 1 84 ? 4.128 -8.132 15.153 1.00 90.94 84 ASN A C 1
ATOM 597 O O . ASN A 1 84 ? 2.950 -7.837 14.977 1.00 90.94 84 ASN A O 1
ATOM 601 N N . ALA A 1 85 ? 5.110 -7.546 14.464 1.00 93.31 85 ALA A N 1
ATOM 602 C CA . ALA A 1 85 ? 4.839 -6.543 13.442 1.00 93.31 85 ALA A CA 1
ATOM 603 C C . ALA A 1 85 ? 4.180 -7.144 12.196 1.00 93.31 85 ALA A C 1
ATOM 605 O O . ALA A 1 85 ? 3.271 -6.526 11.650 1.00 93.31 85 ALA A O 1
ATOM 606 N N . SER A 1 86 ? 4.608 -8.339 11.776 1.00 94.62 86 SER A N 1
ATOM 607 C CA . SER A 1 86 ? 3.960 -9.070 10.680 1.00 94.62 86 SER A CA 1
ATOM 608 C C . SER A 1 86 ? 2.540 -9.495 11.051 1.00 94.62 86 SER A C 1
ATOM 610 O O . SER A 1 86 ? 1.638 -9.269 10.261 1.00 94.62 86 SER A O 1
ATOM 612 N N . ALA A 1 87 ? 2.300 -9.985 12.272 1.00 95.38 87 ALA A N 1
ATOM 613 C CA . ALA A 1 87 ? 0.944 -10.289 12.736 1.00 95.38 87 ALA A CA 1
ATOM 614 C C . ALA A 1 87 ? 0.037 -9.044 12.784 1.00 95.38 87 ALA A C 1
ATOM 616 O O . ALA A 1 87 ? -1.127 -9.113 12.402 1.00 95.38 87 ALA A O 1
ATOM 617 N N . ALA A 1 88 ? 0.565 -7.895 13.219 1.00 94.50 88 ALA A N 1
ATOM 618 C CA . ALA A 1 88 ? -0.185 -6.640 13.218 1.00 94.50 88 ALA A CA 1
ATOM 619 C C . ALA A 1 88 ? -0.515 -6.162 11.794 1.00 94.50 88 ALA A C 1
ATOM 621 O O . ALA A 1 88 ? -1.632 -5.716 11.549 1.00 94.50 88 ALA A O 1
ATOM 622 N N . LEU A 1 89 ? 0.436 -6.275 10.861 1.00 96.38 89 LEU A N 1
ATOM 623 C CA . LEU A 1 89 ? 0.197 -5.994 9.446 1.00 96.38 89 LEU A CA 1
ATOM 624 C C . LEU A 1 89 ? -0.861 -6.947 8.867 1.00 96.38 89 LEU A C 1
ATOM 626 O O . LEU A 1 89 ? -1.788 -6.495 8.204 1.00 96.38 89 LEU A O 1
ATOM 630 N N . ASP A 1 90 ? -0.744 -8.249 9.139 1.00 96.06 90 ASP A N 1
ATOM 631 C CA . ASP A 1 90 ? -1.690 -9.262 8.665 1.00 96.06 90 ASP A CA 1
ATOM 632 C C . ASP A 1 90 ? -3.113 -8.949 9.155 1.00 96.06 90 ASP A C 1
ATOM 634 O O . ASP A 1 90 ? -4.059 -9.056 8.377 1.00 96.06 90 ASP A O 1
ATOM 638 N N . GLN A 1 91 ? -3.266 -8.505 10.408 1.00 96.69 91 GLN A N 1
ATOM 639 C CA . GLN A 1 91 ? -4.556 -8.068 10.941 1.00 96.69 91 GLN A CA 1
ATOM 640 C C . GLN A 1 91 ? -5.091 -6.835 10.202 1.00 96.69 91 GLN A C 1
ATOM 642 O O . GLN A 1 91 ? -6.237 -6.839 9.777 1.00 96.69 91 GLN A O 1
ATOM 647 N N . GLN A 1 92 ? -4.259 -5.816 9.967 1.00 96.94 92 GLN A N 1
ATOM 648 C CA . GLN A 1 92 ? -4.659 -4.614 9.220 1.00 96.94 92 GLN A CA 1
ATOM 649 C C . GLN A 1 92 ? -5.131 -4.937 7.794 1.00 96.94 92 GLN A C 1
ATOM 651 O O . GLN A 1 92 ? -6.111 -4.366 7.316 1.00 96.94 92 GLN A O 1
ATOM 656 N N . VAL A 1 93 ? -4.449 -5.863 7.114 1.00 96.94 93 VAL A N 1
ATOM 657 C CA . VAL A 1 93 ? -4.837 -6.335 5.775 1.00 96.94 93 VAL A CA 1
ATOM 658 C C . VAL A 1 93 ? -6.156 -7.115 5.824 1.00 96.94 93 VAL A C 1
ATOM 660 O O . VAL A 1 93 ? -6.988 -6.967 4.929 1.00 96.94 93 VAL A O 1
ATOM 663 N N . GLN A 1 94 ? -6.373 -7.929 6.862 1.00 97.31 94 GLN A N 1
ATOM 664 C CA . GLN A 1 94 ? -7.627 -8.667 7.054 1.00 97.31 94 GLN A CA 1
ATOM 665 C C . GLN A 1 94 ? -8.805 -7.729 7.331 1.00 97.31 94 GLN A C 1
ATOM 667 O O . GLN A 1 94 ? -9.814 -7.831 6.634 1.00 97.31 94 GLN A O 1
ATOM 672 N N . ASP A 1 95 ? -8.646 -6.783 8.259 1.00 97.88 95 ASP A N 1
ATOM 673 C CA . ASP A 1 95 ? -9.670 -5.795 8.625 1.00 97.88 95 ASP A CA 1
ATOM 674 C C . ASP A 1 95 ? -10.093 -4.965 7.405 1.00 97.88 95 ASP A C 1
ATOM 676 O O . ASP A 1 95 ? -11.279 -4.759 7.147 1.00 97.88 95 ASP A O 1
ATOM 680 N N . ALA A 1 96 ? -9.126 -4.531 6.589 1.00 97.56 96 ALA A N 1
ATOM 681 C CA . ALA A 1 96 ? -9.429 -3.821 5.352 1.00 97.56 96 ALA A CA 1
ATOM 682 C C . ALA A 1 96 ? -10.098 -4.722 4.302 1.00 97.56 96 ALA A C 1
ATOM 684 O O . ALA A 1 96 ? -11.000 -4.288 3.579 1.00 97.56 96 ALA A O 1
ATOM 685 N N . GLY A 1 97 ? -9.681 -5.987 4.238 1.00 97.19 97 GLY A N 1
ATOM 686 C CA . GLY A 1 97 ? -10.230 -7.002 3.347 1.00 97.19 97 GLY A CA 1
ATOM 687 C C . GLY A 1 97 ? -11.736 -7.221 3.508 1.00 97.19 97 GLY A C 1
ATOM 688 O O . GLY A 1 97 ? -12.420 -7.455 2.511 1.00 97.19 97 GLY A O 1
ATOM 689 N N . GLU A 1 98 ? -12.287 -7.060 4.715 1.00 98.06 98 GLU A N 1
ATOM 690 C CA . GLU A 1 98 ? -13.732 -7.186 4.973 1.00 98.06 98 GLU A CA 1
ATOM 691 C C . GLU A 1 98 ? -14.585 -6.237 4.113 1.00 98.06 98 GLU A C 1
ATOM 693 O O . GLU A 1 98 ? -15.738 -6.536 3.768 1.00 98.06 98 GLU A O 1
ATOM 698 N N . PHE A 1 99 ? -14.008 -5.109 3.696 1.00 98.00 99 PHE A N 1
ATOM 699 C CA . PHE A 1 99 ? -14.681 -4.062 2.928 1.00 98.00 99 PHE A CA 1
ATOM 700 C C . PHE A 1 99 ? -14.190 -3.957 1.481 1.00 98.00 99 PHE A C 1
ATOM 702 O O . PHE A 1 99 ? -14.689 -3.123 0.728 1.00 98.00 99 PHE A O 1
ATOM 709 N N . MET A 1 100 ? -13.282 -4.832 1.046 1.00 96.62 100 MET A N 1
ATOM 710 C CA . MET A 1 100 ? -12.864 -4.911 -0.353 1.00 96.62 100 MET A CA 1
ATOM 711 C C . MET A 1 100 ? -13.963 -5.513 -1.231 1.00 96.62 100 MET A C 1
ATOM 713 O O . MET A 1 100 ? -14.603 -6.510 -0.884 1.00 96.62 100 MET A O 1
ATOM 717 N N . ARG A 1 101 ? -14.206 -4.904 -2.389 1.00 94.56 101 ARG A N 1
ATOM 718 C CA . ARG A 1 101 ? -15.235 -5.291 -3.363 1.00 94.56 101 ARG A CA 1
ATOM 719 C C . ARG A 1 101 ? -14.663 -5.248 -4.775 1.00 94.56 101 ARG A C 1
ATOM 721 O O . ARG A 1 101 ? -13.649 -4.604 -5.019 1.00 94.56 101 ARG A O 1
ATOM 728 N N . HIS A 1 102 ? -15.355 -5.896 -5.708 1.00 90.31 102 HIS A N 1
ATOM 729 C CA . HIS A 1 102 ? -15.137 -5.712 -7.142 1.00 90.31 102 HIS A CA 1
ATOM 730 C C . HIS A 1 102 ? -16.320 -4.947 -7.738 1.00 90.31 102 HIS A C 1
ATOM 732 O O . HIS A 1 102 ? -17.476 -5.213 -7.406 1.00 90.31 102 HIS A O 1
ATOM 738 N N . SER A 1 103 ? -16.036 -3.998 -8.623 1.00 86.25 103 SER A N 1
ATOM 739 C CA . SER A 1 103 ? -17.036 -3.322 -9.438 1.00 86.25 103 SER A CA 1
ATOM 740 C C . SER A 1 103 ? -17.546 -4.249 -10.547 1.00 86.25 103 SER A C 1
ATOM 742 O O . SER A 1 103 ? -16.959 -5.290 -10.846 1.00 86.25 103 SER A O 1
ATOM 744 N N . GLN A 1 104 ? -18.610 -3.829 -11.236 1.00 80.88 104 GLN A N 1
ATOM 745 C CA . GLN A 1 104 ? -19.097 -4.533 -12.430 1.00 80.88 104 GLN A CA 1
ATOM 746 C C . GLN A 1 104 ? -18.061 -4.564 -13.568 1.00 80.88 104 GLN A C 1
ATOM 748 O O . GLN A 1 104 ? -18.086 -5.476 -14.387 1.00 80.88 104 GLN A O 1
ATOM 753 N N . SER A 1 105 ? -17.139 -3.594 -13.611 1.00 76.25 105 SER A N 1
ATOM 754 C CA . SER A 1 105 ? -16.032 -3.559 -14.575 1.00 76.25 105 SER A CA 1
ATOM 755 C C . SER A 1 105 ? -14.843 -4.437 -14.167 1.00 76.25 105 SER A C 1
ATOM 757 O O . SER A 1 105 ? -13.840 -4.454 -14.871 1.00 76.25 105 SER A O 1
ATOM 759 N N . GLY A 1 106 ? -14.925 -5.140 -13.031 1.00 78.75 106 GLY A N 1
ATOM 760 C CA . GLY A 1 106 ? -13.863 -6.001 -12.505 1.00 78.75 106 GLY A CA 1
ATOM 761 C C . GLY A 1 106 ? -12.796 -5.276 -11.677 1.00 78.75 106 GLY A C 1
ATOM 762 O O . GLY A 1 106 ? -11.944 -5.936 -11.084 1.00 78.75 106 GLY A O 1
ATOM 763 N N . SER A 1 107 ? -12.849 -3.945 -11.579 1.00 83.06 107 SER A N 1
ATOM 764 C CA . SER A 1 107 ? -11.928 -3.147 -10.760 1.00 83.06 107 SER A CA 1
ATOM 765 C C . SER A 1 107 ? -12.191 -3.376 -9.271 1.00 83.06 107 SER A C 1
ATOM 767 O O . SER A 1 107 ? -13.345 -3.426 -8.853 1.00 83.06 107 SER A O 1
ATOM 769 N N . VAL A 1 108 ? -11.146 -3.491 -8.455 1.00 90.19 108 VAL A N 1
ATOM 770 C CA . VAL A 1 108 ? -11.309 -3.564 -6.993 1.00 90.19 108 VAL A CA 1
ATOM 771 C C . VAL A 1 108 ? -11.602 -2.188 -6.412 1.00 90.19 108 VAL A C 1
ATOM 773 O O . VAL A 1 108 ? -11.194 -1.195 -6.993 1.00 90.19 108 VAL A O 1
ATOM 776 N N . TYR A 1 109 ? -12.277 -2.105 -5.273 1.00 94.06 109 TYR A N 1
ATOM 777 C CA . TYR A 1 109 ? -12.384 -0.879 -4.480 1.00 94.06 109 TYR A CA 1
ATOM 778 C C . TYR A 1 109 ? -12.689 -1.219 -3.019 1.00 94.06 109 TYR A C 1
ATOM 780 O O . TYR A 1 109 ? -13.194 -2.300 -2.715 1.00 94.06 109 TYR A O 1
ATOM 788 N N . PHE A 1 110 ? -12.406 -0.288 -2.116 1.00 96.75 110 PHE A N 1
ATOM 789 C CA . PHE A 1 110 ? -12.790 -0.366 -0.713 1.00 96.75 110 PHE A CA 1
ATOM 790 C C . PHE A 1 110 ? -14.144 0.323 -0.491 1.00 96.75 110 PHE A C 1
ATOM 792 O O . PHE A 1 110 ? -14.309 1.512 -0.793 1.00 96.75 110 PHE A O 1
ATOM 799 N N . ASP A 1 111 ? -15.118 -0.404 0.056 1.00 97.81 111 ASP A N 1
ATOM 800 C CA . ASP A 1 111 ? -16.458 0.093 0.373 1.00 97.81 111 ASP A CA 1
ATOM 801 C C . ASP A 1 111 ? -16.457 0.894 1.684 1.00 97.81 111 ASP A C 1
ATOM 803 O O . ASP A 1 111 ? -16.726 0.383 2.773 1.00 97.81 111 ASP A O 1
ATOM 807 N N . VAL A 1 112 ? -16.154 2.188 1.560 1.00 96.44 112 VAL A N 1
ATOM 808 C CA . VAL A 1 112 ? -16.091 3.125 2.693 1.00 96.44 112 VAL A CA 1
ATOM 809 C C . VAL A 1 112 ? -17.423 3.203 3.441 1.00 96.44 112 VAL A C 1
ATOM 811 O O . VAL A 1 112 ? -17.430 3.319 4.664 1.00 96.44 112 VAL A O 1
ATOM 814 N N . HIS A 1 113 ? -18.555 3.126 2.738 1.00 96.88 113 HIS A N 1
ATOM 815 C CA . HIS A 1 113 ? -19.864 3.222 3.380 1.00 96.88 113 HIS A CA 1
ATOM 816 C C . HIS A 1 113 ? -20.134 1.998 4.260 1.00 96.88 113 HIS A C 1
ATOM 818 O O . HIS A 1 113 ? -20.561 2.150 5.405 1.00 96.88 113 HIS A O 1
ATOM 824 N N . ALA A 1 114 ? -19.844 0.793 3.760 1.00 97.88 114 ALA A N 1
ATOM 825 C CA . ALA A 1 114 ? -19.946 -0.430 4.550 1.00 97.88 114 ALA A CA 1
ATOM 826 C C . ALA A 1 114 ? -18.990 -0.416 5.753 1.00 97.88 114 ALA A C 1
ATOM 828 O O . ALA A 1 114 ? -19.409 -0.767 6.855 1.00 97.88 114 ALA A O 1
ATOM 829 N N . ALA A 1 115 ? -17.750 0.047 5.566 1.00 98.00 115 ALA A N 1
ATOM 830 C CA . ALA A 1 115 ? -16.763 0.154 6.640 1.00 98.00 115 ALA A CA 1
ATOM 831 C C . ALA A 1 115 ? -17.223 1.095 7.762 1.00 98.00 115 ALA A C 1
ATOM 833 O O . ALA A 1 115 ? -17.190 0.736 8.939 1.00 98.00 115 ALA A O 1
ATOM 834 N N . VAL A 1 116 ? -17.725 2.282 7.410 1.00 97.94 116 VAL A N 1
ATOM 835 C CA . VAL A 1 116 ? -18.266 3.241 8.386 1.00 97.94 116 VAL A CA 1
ATOM 836 C C . VAL A 1 116 ? -19.496 2.672 9.094 1.00 97.94 116 VAL A C 1
ATOM 838 O O . VAL A 1 116 ? -19.595 2.777 10.314 1.00 97.94 116 VAL A O 1
ATOM 841 N N . ALA A 1 117 ? -20.414 2.035 8.361 1.00 98.19 117 ALA A N 1
ATOM 842 C CA . ALA A 1 117 ? -21.608 1.425 8.945 1.00 98.19 117 ALA A CA 1
ATOM 843 C C . ALA A 1 117 ? -21.277 0.285 9.926 1.00 98.19 117 ALA A C 1
ATOM 845 O O . ALA A 1 117 ? -21.998 0.093 10.904 1.00 98.19 117 ALA A O 1
ATOM 846 N N . ALA A 1 118 ? -20.182 -0.441 9.687 1.00 97.94 118 ALA A N 1
ATOM 847 C CA . ALA A 1 118 ? -19.677 -1.493 10.565 1.00 97.94 118 ALA A CA 1
ATOM 848 C C . ALA A 1 118 ? -18.850 -0.968 11.755 1.00 97.94 118 ALA A C 1
ATOM 850 O O . ALA A 1 118 ? -18.484 -1.749 12.630 1.00 97.94 118 ALA A O 1
ATOM 851 N N . GLY A 1 119 ? -18.560 0.337 11.815 1.00 97.94 119 GLY A N 1
ATOM 852 C CA . GLY A 1 119 ? -17.716 0.918 12.860 1.00 97.94 119 GLY A CA 1
ATOM 853 C C . GLY A 1 119 ? -16.232 0.570 12.714 1.00 97.94 119 GLY A C 1
ATOM 854 O O . GLY A 1 119 ? -15.548 0.410 13.724 1.00 97.94 119 GLY A O 1
ATOM 855 N N . ALA A 1 120 ? -15.740 0.438 11.477 1.00 97.69 120 ALA A N 1
ATOM 856 C CA . ALA A 1 120 ? -14.333 0.168 11.190 1.00 97.69 120 ALA A CA 1
ATOM 857 C C . ALA A 1 120 ? -13.398 1.208 11.836 1.00 97.69 120 ALA A C 1
ATOM 859 O O . ALA A 1 120 ? -13.750 2.384 11.986 1.00 97.69 120 ALA A O 1
ATOM 860 N N . SER A 1 121 ? -12.190 0.775 12.207 1.00 97.50 121 SER A N 1
ATOM 861 C CA . SER A 1 121 ? -11.217 1.649 12.866 1.00 97.50 121 SER A CA 1
ATOM 862 C C . SER A 1 121 ? -10.743 2.786 11.946 1.00 97.50 121 SER A C 1
ATOM 864 O O . SER A 1 121 ? -10.773 2.641 10.719 1.00 97.50 121 SER A O 1
ATOM 866 N N . PRO A 1 122 ? -10.245 3.908 12.503 1.00 96.88 122 PRO A N 1
ATOM 867 C CA . PRO A 1 122 ? -9.633 4.971 11.706 1.00 96.88 122 PRO A CA 1
ATOM 868 C C . PRO A 1 122 ? -8.515 4.462 10.788 1.00 96.88 122 PRO A C 1
ATOM 870 O O . PRO A 1 122 ? -8.431 4.884 9.640 1.00 96.88 122 PRO A O 1
ATOM 873 N N . GLU A 1 123 ? -7.707 3.511 11.263 1.00 95.94 123 GLU A N 1
ATOM 874 C CA . GLU A 1 123 ? -6.644 2.866 10.489 1.00 95.94 123 GLU A CA 1
ATOM 875 C C . GLU A 1 123 ? -7.203 2.093 9.293 1.00 95.94 123 GLU A C 1
ATOM 877 O O . GLU A 1 123 ? -6.671 2.186 8.192 1.00 95.94 123 GLU A O 1
ATOM 882 N N . THR A 1 124 ? -8.304 1.364 9.486 1.00 97.56 124 THR A N 1
ATOM 883 C CA . THR A 1 124 ? -8.964 0.602 8.417 1.00 97.56 124 THR A CA 1
ATOM 884 C C . THR A 1 124 ? -9.542 1.536 7.354 1.00 97.56 124 THR A C 1
ATOM 886 O O . THR A 1 124 ? -9.425 1.275 6.157 1.00 97.56 124 THR A O 1
ATOM 889 N N . LEU A 1 125 ? -10.125 2.661 7.774 1.00 97.38 125 LEU A N 1
ATOM 890 C CA . LEU A 1 125 ? -10.623 3.689 6.859 1.00 97.38 125 LEU A CA 1
ATOM 891 C C . LEU A 1 125 ? -9.482 4.386 6.101 1.00 97.38 125 LEU A C 1
ATOM 893 O O . LEU A 1 125 ? -9.634 4.670 4.913 1.00 97.38 125 LEU A O 1
ATOM 897 N N . GLU A 1 126 ? -8.338 4.632 6.749 1.00 96.06 126 GLU A N 1
ATOM 898 C CA . GLU A 1 126 ? -7.137 5.181 6.104 1.00 96.06 126 GLU A CA 1
ATOM 899 C C . GLU A 1 126 ? -6.573 4.204 5.065 1.00 96.06 126 GLU A C 1
ATOM 901 O O . GLU A 1 126 ? -6.319 4.600 3.925 1.00 96.06 126 GLU A O 1
ATOM 906 N N . ILE A 1 127 ? -6.479 2.915 5.407 1.00 96.31 127 ILE A N 1
ATOM 907 C CA . ILE A 1 127 ? -6.110 1.853 4.463 1.00 96.31 127 ILE A CA 1
ATOM 908 C C . ILE A 1 127 ? -7.050 1.863 3.253 1.00 96.31 127 ILE A C 1
ATOM 910 O O . ILE A 1 127 ? -6.596 1.887 2.107 1.00 96.31 127 ILE A O 1
ATOM 914 N N . GLY A 1 128 ? -8.361 1.903 3.494 1.00 95.44 128 GLY A N 1
ATOM 915 C CA . GLY A 1 128 ? -9.370 1.936 2.442 1.00 95.44 128 GLY A CA 1
ATOM 916 C C . GLY A 1 128 ? -9.274 3.159 1.528 1.00 95.44 128 GLY A C 1
ATOM 917 O O . GLY A 1 128 ? -9.426 3.042 0.309 1.00 95.44 128 GLY A O 1
ATOM 918 N N . ALA A 1 129 ? -8.969 4.332 2.088 1.00 95.69 129 ALA A N 1
ATOM 919 C CA . ALA A 1 129 ? -8.749 5.550 1.314 1.00 95.69 129 ALA A CA 1
ATOM 920 C C . ALA A 1 129 ? -7.543 5.412 0.370 1.00 95.69 129 ALA A C 1
ATOM 922 O O . ALA A 1 129 ? -7.654 5.742 -0.813 1.00 95.69 129 ALA A O 1
ATOM 923 N N . VAL A 1 130 ? -6.429 4.858 0.859 1.00 93.62 130 VAL A N 1
ATOM 924 C CA . VAL A 1 130 ? -5.228 4.607 0.047 1.00 93.62 130 VAL A CA 1
ATOM 925 C C . VAL A 1 130 ? -5.501 3.571 -1.050 1.00 93.62 130 VAL A C 1
ATOM 927 O O . VAL A 1 130 ? -5.123 3.780 -2.202 1.00 93.62 130 VAL A O 1
ATOM 930 N N . VAL A 1 131 ? -6.226 2.490 -0.749 1.00 94.06 131 VAL A N 1
ATOM 931 C CA . VAL A 1 131 ? -6.629 1.491 -1.758 1.00 94.06 131 VAL A CA 1
ATOM 932 C C . VAL A 1 131 ? -7.476 2.121 -2.870 1.00 94.06 131 VAL A C 1
ATOM 934 O O . VAL A 1 131 ? -7.274 1.838 -4.056 1.00 94.06 131 VAL A O 1
ATOM 937 N N . ASN A 1 132 ? -8.415 2.999 -2.516 1.00 93.25 132 ASN A N 1
ATOM 938 C CA . ASN A 1 132 ? -9.241 3.703 -3.495 1.00 93.25 132 ASN A CA 1
ATOM 939 C C . ASN A 1 132 ? -8.422 4.696 -4.331 1.00 93.25 132 ASN A C 1
ATOM 941 O O . ASN A 1 132 ? -8.645 4.797 -5.539 1.00 93.25 132 ASN A O 1
ATOM 945 N N . GLN A 1 133 ? -7.430 5.361 -3.734 1.00 89.38 133 GLN A N 1
ATOM 946 C CA . GLN A 1 133 ? -6.465 6.184 -4.466 1.00 89.38 133 GLN A CA 1
ATOM 947 C C . GLN A 1 133 ? -5.678 5.349 -5.489 1.00 89.38 133 GLN A C 1
ATOM 949 O O . GLN A 1 133 ? -5.590 5.745 -6.651 1.00 89.38 133 GLN A O 1
ATOM 954 N N . MET A 1 134 ? -5.164 4.176 -5.100 1.00 88.12 134 MET A N 1
ATOM 955 C CA . MET A 1 134 ? -4.452 3.257 -6.003 1.00 88.12 134 MET A CA 1
ATOM 956 C C . MET A 1 134 ? -5.346 2.757 -7.142 1.00 88.12 134 MET A C 1
ATOM 958 O O . MET A 1 134 ? -4.934 2.725 -8.300 1.00 88.12 134 MET A O 1
ATOM 962 N N . THR A 1 135 ? -6.593 2.411 -6.830 1.00 87.25 135 THR A N 1
ATOM 963 C CA . THR A 1 135 ? -7.586 1.975 -7.820 1.00 87.25 135 THR A CA 1
ATOM 964 C C . THR A 1 135 ? -7.853 3.062 -8.857 1.00 87.25 135 THR A C 1
ATOM 966 O O . THR A 1 135 ? -7.812 2.798 -10.060 1.00 87.25 135 THR A O 1
ATOM 969 N N . PHE A 1 136 ? -8.110 4.291 -8.404 1.00 83.62 136 PHE A N 1
ATOM 970 C CA . PHE A 1 136 ? -8.355 5.429 -9.287 1.00 83.62 136 PHE A CA 1
ATOM 971 C C . PHE A 1 136 ? -7.136 5.733 -10.167 1.00 83.62 136 PHE A C 1
ATOM 973 O O . PHE A 1 136 ? -7.276 5.969 -11.369 1.00 83.62 136 PHE A O 1
ATOM 980 N N . ALA A 1 137 ? -5.940 5.675 -9.582 1.00 76.69 137 ALA A N 1
ATOM 981 C CA . ALA A 1 137 ? -4.688 5.885 -10.293 1.00 76.69 137 ALA A CA 1
ATOM 982 C C . ALA A 1 137 ? -4.469 4.871 -11.424 1.00 76.69 137 ALA A C 1
ATOM 984 O O . ALA A 1 137 ? -4.083 5.235 -12.531 1.00 76.69 137 ALA A O 1
ATOM 985 N N . GLN A 1 138 ? -4.793 3.603 -11.180 1.00 75.19 138 GLN A N 1
ATOM 986 C CA . GLN A 1 138 ? -4.678 2.544 -12.184 1.00 75.19 138 GLN A CA 1
ATOM 987 C C . GLN A 1 138 ? -5.714 2.690 -13.303 1.00 75.19 138 GLN A C 1
ATOM 989 O O . GLN A 1 138 ? -5.386 2.492 -14.469 1.00 75.19 138 GLN A O 1
ATOM 994 N N . ALA A 1 139 ? -6.947 3.095 -12.980 1.00 71.94 139 ALA A N 1
ATOM 995 C CA . ALA A 1 139 ? -7.993 3.334 -13.978 1.00 71.94 139 ALA A CA 1
ATOM 996 C C . ALA A 1 139 ? -7.682 4.520 -14.913 1.00 71.94 139 ALA A C 1
ATOM 998 O O . ALA A 1 139 ? -8.192 4.578 -16.030 1.00 71.94 139 ALA A O 1
ATOM 999 N N . THR A 1 140 ? -6.861 5.470 -14.460 1.00 63.00 140 THR A N 1
ATOM 1000 C CA . THR A 1 140 ? -6.518 6.696 -15.201 1.00 63.00 140 THR A CA 1
ATOM 1001 C C . THR A 1 140 ? -5.128 6.658 -15.841 1.00 63.00 140 THR A C 1
ATOM 1003 O O . THR A 1 140 ? -4.765 7.588 -16.563 1.00 63.00 140 THR A O 1
ATOM 1006 N N . SER A 1 141 ? -4.367 5.578 -15.635 1.00 54.75 141 SER A N 1
ATOM 1007 C CA . SER A 1 141 ? -3.036 5.414 -16.214 1.00 54.75 141 SER A CA 1
ATOM 1008 C C . SER A 1 141 ? -3.122 5.109 -17.721 1.00 54.75 141 SER A C 1
ATOM 1010 O O . SER A 1 141 ? -3.745 4.119 -18.113 1.00 54.75 141 SER A O 1
ATOM 1012 N N . PRO A 1 142 ? -2.491 5.915 -18.602 1.00 48.97 142 PRO A N 1
ATOM 1013 C CA . PRO A 1 142 ? -2.509 5.687 -20.052 1.00 48.97 142 PRO A CA 1
ATOM 1014 C C . PRO A 1 142 ? -1.731 4.439 -20.492 1.00 48.97 142 PRO A C 1
ATOM 1016 O O . PRO A 1 142 ? -1.844 4.008 -21.640 1.00 48.97 142 PRO A O 1
ATOM 1019 N N . THR A 1 143 ? -0.909 3.869 -19.611 1.00 44.38 143 THR A N 1
ATOM 1020 C CA . THR A 1 143 ? -0.050 2.725 -19.914 1.00 44.38 143 THR A CA 1
ATOM 1021 C C . THR A 1 143 ? -0.670 1.429 -19.416 1.00 44.38 143 THR A C 1
ATOM 1023 O O . THR A 1 143 ? -0.474 1.030 -18.277 1.00 44.38 143 THR A O 1
ATOM 1026 N N . THR A 1 144 ? -1.372 0.778 -20.347 1.00 49.38 144 THR A N 1
ATOM 1027 C CA . THR A 1 144 ? -1.542 -0.678 -20.459 1.00 49.38 144 THR A CA 1
ATOM 1028 C C . THR A 1 144 ? -2.254 -1.367 -19.287 1.00 49.38 144 THR A C 1
ATOM 1030 O O . THR A 1 144 ? -1.632 -1.701 -18.294 1.00 49.38 144 THR A O 1
ATOM 1033 N N . GLY A 1 145 ? -3.548 -1.669 -19.465 1.00 39.19 145 GLY A N 1
ATOM 1034 C CA . GLY A 1 145 ? -4.390 -2.576 -18.663 1.00 39.19 145 GLY A CA 1
ATOM 1035 C C . GLY A 1 145 ? -5.806 -2.669 -19.276 1.00 39.19 145 GLY A C 1
ATOM 1036 O O . GLY A 1 145 ? -6.213 -1.705 -19.932 1.00 39.19 145 GLY A O 1
ATOM 1037 N N . PRO A 1 146 ? -6.550 -3.798 -19.168 1.00 38.00 146 PRO A N 1
ATOM 1038 C CA . PRO A 1 146 ? -7.776 -4.078 -19.934 1.00 38.00 146 PRO A CA 1
ATOM 1039 C C . PRO A 1 146 ? -8.974 -3.279 -19.399 1.00 38.00 146 PRO A C 1
AT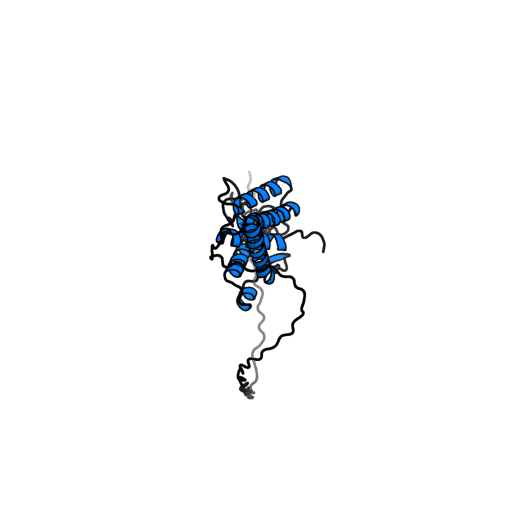OM 1041 O O . PRO A 1 146 ? -9.870 -3.783 -18.736 1.00 38.00 146 PRO A O 1
ATOM 1044 N N . GLY A 1 147 ? -8.937 -1.984 -19.663 1.00 41.09 147 GLY A N 1
ATOM 1045 C CA . GLY A 1 147 ? -9.888 -0.988 -19.190 1.00 41.09 147 GLY A CA 1
ATOM 1046 C C . GLY A 1 147 ? -9.420 0.409 -19.572 1.00 41.09 147 GLY A C 1
ATOM 1047 O O . GLY A 1 147 ? -9.623 1.352 -18.820 1.00 41.09 147 GLY A O 1
ATOM 1048 N N . SER A 1 148 ? -8.742 0.532 -20.718 1.00 38.94 148 SER A N 1
ATOM 1049 C CA . SER A 1 148 ? -8.366 1.818 -21.287 1.00 38.94 148 SER A CA 1
ATOM 1050 C C . SER A 1 148 ? -9.632 2.659 -21.457 1.00 38.94 148 SER A C 1
ATOM 1052 O O . SER A 1 148 ? -10.451 2.386 -22.338 1.00 38.94 148 SER A O 1
ATOM 1054 N N . LEU A 1 149 ? -9.786 3.706 -20.640 1.00 40.16 149 LEU A N 1
ATOM 1055 C CA . LEU A 1 149 ? -10.640 4.847 -20.961 1.00 40.16 149 LEU A CA 1
ATOM 1056 C C . LEU A 1 149 ? -10.038 5.596 -22.166 1.00 40.16 149 LEU A C 1
ATOM 1058 O O . LEU A 1 149 ? -9.628 6.744 -22.079 1.00 40.16 149 LEU A O 1
ATOM 1062 N N . THR A 1 150 ? -9.982 4.941 -23.323 1.00 40.19 150 THR A N 1
ATOM 1063 C CA . THR A 1 150 ? -9.920 5.609 -24.631 1.00 40.19 150 THR A CA 1
ATOM 1064 C C . THR A 1 150 ? -11.313 6.026 -25.101 1.00 40.19 150 THR A C 1
ATOM 1066 O O . THR A 1 150 ? -11.452 6.721 -26.102 1.00 40.19 150 THR A O 1
ATOM 1069 N N . SER A 1 151 ? -12.368 5.680 -24.359 1.00 39.12 151 SER A N 1
ATOM 1070 C CA . SER A 1 151 ? -13.727 6.136 -24.648 1.00 39.12 151 SER A CA 1
ATOM 1071 C C . SER A 1 151 ? -13.962 7.544 -24.096 1.00 39.12 151 SER A C 1
ATOM 1073 O O . SER A 1 151 ? -14.582 7.667 -23.047 1.00 39.12 151 SER A O 1
ATOM 1075 N N . ALA A 1 152 ? -13.424 8.574 -24.768 1.00 41.03 152 ALA A N 1
ATOM 1076 C CA . ALA A 1 152 ? -14.002 9.934 -24.876 1.00 41.03 152 ALA A CA 1
ATOM 1077 C C . ALA A 1 152 ? -13.030 11.018 -25.398 1.00 41.03 152 ALA A C 1
ATOM 1079 O O . ALA A 1 152 ? -13.411 12.186 -25.415 1.00 41.03 152 ALA A O 1
ATOM 1080 N N . VAL A 1 153 ? -11.800 10.702 -25.821 1.00 41.00 153 VAL A N 1
ATOM 1081 C CA . VAL A 1 153 ? -10.921 11.728 -26.418 1.00 41.00 153 VAL A CA 1
ATOM 1082 C C . VAL A 1 153 ? -10.880 11.578 -27.935 1.00 41.00 153 VAL A C 1
ATOM 1084 O O . VAL A 1 153 ? -10.273 10.658 -28.476 1.00 41.00 153 VAL A O 1
ATOM 1087 N N . ASP A 1 154 ? -11.564 12.486 -28.631 1.00 37.50 154 ASP A N 1
ATOM 1088 C CA . ASP A 1 154 ? -11.494 12.595 -30.084 1.00 37.50 154 ASP A CA 1
ATOM 1089 C C . ASP A 1 154 ? -10.040 12.893 -30.504 1.00 37.50 154 ASP A C 1
ATOM 1091 O O . ASP A 1 154 ? -9.476 13.899 -30.053 1.00 37.50 154 ASP A O 1
ATOM 1095 N N . PRO A 1 155 ? -9.424 12.108 -31.409 1.00 47.44 155 PRO A N 1
ATOM 1096 C CA . PRO A 1 155 ? -8.025 12.290 -31.825 1.00 47.44 155 PRO A CA 1
ATOM 1097 C C . PRO A 1 155 ? -7.762 13.617 -32.562 1.00 47.44 155 PRO A C 1
ATOM 1099 O O . PRO A 1 155 ? -6.616 13.983 -32.814 1.00 47.44 155 PRO A O 1
ATOM 1102 N N . ALA A 1 156 ? -8.815 14.370 -32.888 1.00 44.16 156 ALA A N 1
ATOM 1103 C CA . ALA A 1 156 ? -8.721 15.719 -33.440 1.00 44.16 156 ALA A CA 1
ATOM 1104 C C . ALA A 1 156 ? -8.513 16.815 -32.372 1.00 44.16 156 ALA A C 1
ATOM 1106 O O . ALA A 1 156 ? -8.250 17.961 -32.727 1.00 44.16 156 ALA A O 1
ATOM 1107 N N . SER A 1 157 ? -8.625 16.483 -31.081 1.00 42.91 157 SER A N 1
ATOM 1108 C CA . SER A 1 157 ? -8.458 17.422 -29.958 1.00 42.91 157 SER A CA 1
ATOM 1109 C C . SER A 1 157 ? -7.142 17.251 -29.187 1.00 42.91 157 SER A C 1
ATOM 1111 O O . SER A 1 157 ? -6.837 18.033 -28.285 1.00 42.91 157 SER A O 1
ATOM 1113 N N . SER A 1 158 ? -6.307 16.288 -29.582 1.00 46.94 158 SER A N 1
ATOM 1114 C CA . SER A 1 158 ? -4.955 16.112 -29.055 1.00 46.94 158 SER A CA 1
ATOM 1115 C C . SER A 1 158 ? -4.009 17.198 -29.577 1.00 46.94 158 SER A C 1
ATOM 1117 O O . SER A 1 158 ? -3.273 17.016 -30.545 1.00 46.94 158 SER A O 1
ATOM 1119 N N . GLY A 1 159 ? -3.997 18.339 -28.882 1.00 39.31 159 GLY A N 1
ATOM 1120 C CA . GLY A 1 159 ? -2.790 19.160 -28.773 1.00 39.31 159 GLY A CA 1
ATOM 1121 C C . GLY A 1 159 ? -1.640 18.357 -28.131 1.00 39.31 1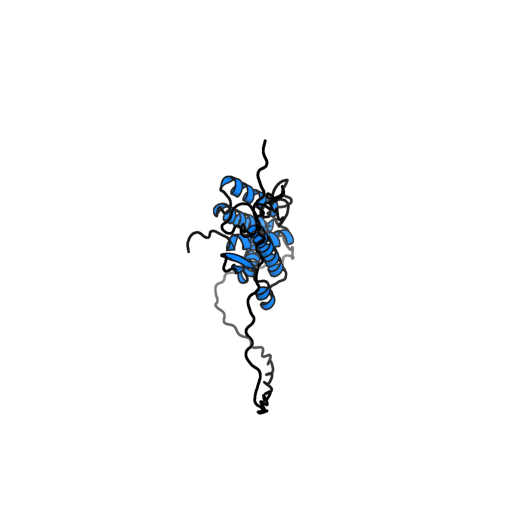59 GLY A C 1
ATOM 1122 O O . GLY A 1 159 ? -1.850 17.211 -27.727 1.00 39.31 159 GLY A O 1
ATOM 1123 N N . PRO A 1 160 ? -0.429 18.925 -27.983 1.00 40.41 160 PRO A N 1
ATOM 1124 C CA . PRO A 1 160 ? 0.787 18.217 -27.536 1.00 40.41 160 PRO A CA 1
ATOM 1125 C C . PRO A 1 160 ? 0.764 17.657 -26.089 1.00 40.41 160 PRO A C 1
ATOM 1127 O O . PRO A 1 160 ? 1.807 17.359 -25.523 1.00 40.41 160 PRO A O 1
ATOM 1130 N N . MET A 1 161 ? -0.418 17.482 -25.492 1.00 40.53 161 MET A N 1
ATOM 1131 C CA . MET A 1 161 ? -0.675 16.979 -24.140 1.00 40.53 161 MET A CA 1
ATOM 1132 C C . MET A 1 161 ? -1.297 15.565 -24.118 1.00 40.53 161 MET A C 1
ATOM 1134 O O . MET A 1 161 ? -1.775 15.127 -23.077 1.00 40.53 161 MET A O 1
ATOM 1138 N N . ALA A 1 162 ? -1.305 14.822 -25.231 1.00 41.28 162 ALA A N 1
ATOM 1139 C CA . ALA A 1 162 ? -1.836 13.448 -25.295 1.00 41.28 162 ALA A CA 1
ATOM 1140 C C . ALA A 1 162 ? -0.894 12.365 -24.712 1.00 41.28 162 ALA A C 1
ATOM 1142 O O . ALA A 1 162 ? -1.082 11.176 -24.948 1.00 41.28 162 ALA A O 1
ATOM 1143 N N . THR A 1 163 ? 0.117 12.769 -23.940 1.00 39.03 163 THR A N 1
ATOM 1144 C CA . THR A 1 163 ? 1.066 11.888 -23.237 1.00 39.03 163 THR A CA 1
ATOM 1145 C C . THR A 1 163 ? 1.282 12.335 -21.790 1.00 39.03 163 THR A C 1
ATOM 1147 O O . THR A 1 163 ? 2.389 12.232 -21.264 1.00 39.03 163 THR A O 1
ATOM 1150 N N . ALA A 1 164 ? 0.254 12.869 -21.126 1.00 36.75 164 ALA A N 1
ATOM 1151 C CA . ALA A 1 164 ? 0.319 13.060 -19.682 1.00 36.75 164 ALA A CA 1
ATOM 1152 C C . ALA A 1 164 ? 0.297 11.678 -19.007 1.00 36.75 164 ALA A C 1
ATOM 1154 O O . ALA A 1 164 ? -0.762 11.095 -18.788 1.00 36.75 164 ALA A O 1
ATOM 1155 N N . GLN A 1 165 ? 1.478 11.124 -18.728 1.00 46.28 165 GLN A N 1
ATOM 1156 C CA . GLN A 1 165 ? 1.616 9.996 -17.815 1.00 46.28 165 GLN A CA 1
ATOM 1157 C C . GLN A 1 165 ? 1.204 10.496 -16.430 1.00 46.28 165 GLN A C 1
ATOM 1159 O O . GLN A 1 165 ? 1.921 11.281 -15.810 1.00 46.28 165 GLN A O 1
ATOM 1164 N N . PHE A 1 166 ? 0.013 10.119 -15.974 1.00 49.22 166 PHE A N 1
ATOM 1165 C CA . PHE A 1 166 ? -0.422 10.445 -14.624 1.00 49.22 166 PHE A CA 1
ATOM 1166 C C . PHE A 1 166 ? 0.383 9.594 -13.635 1.00 49.22 166 PHE A C 1
ATOM 1168 O O . PHE A 1 166 ? 0.055 8.440 -13.389 1.00 49.22 166 PHE A O 1
ATOM 1175 N N . SER A 1 167 ? 1.464 10.171 -13.107 1.00 57.41 167 SER A N 1
ATOM 1176 C CA . SER A 1 167 ? 2.188 9.659 -11.941 1.00 57.41 167 SER A CA 1
ATOM 1177 C C . SER A 1 167 ? 1.406 10.038 -10.688 1.00 57.41 167 SER A C 1
ATOM 1179 O O . SER A 1 167 ? 1.261 11.229 -10.403 1.00 57.41 167 SER A O 1
ATOM 1181 N N . LEU A 1 168 ? 0.939 9.060 -9.914 1.00 66.88 168 LEU A N 1
ATOM 1182 C CA . LEU A 1 168 ? 0.237 9.318 -8.654 1.00 66.88 168 LEU A CA 1
ATOM 1183 C C . LEU A 1 168 ? 1.044 8.772 -7.471 1.00 66.88 168 LEU A C 1
ATOM 1185 O O . LEU A 1 168 ? 0.999 7.566 -7.228 1.00 66.88 168 LEU A O 1
ATOM 1189 N N . PRO A 1 169 ? 1.767 9.640 -6.730 1.00 79.19 169 PRO A N 1
ATOM 1190 C CA . PRO A 1 169 ? 2.519 9.216 -5.559 1.00 79.19 169 PRO A CA 1
ATOM 1191 C C . PRO A 1 169 ? 1.554 8.750 -4.471 1.00 79.19 169 PRO A C 1
ATOM 1193 O O . PRO A 1 169 ? 0.711 9.510 -3.988 1.00 79.19 169 PRO A O 1
ATOM 1196 N N . VAL A 1 170 ? 1.678 7.485 -4.093 1.00 86.44 170 VAL A N 1
ATOM 1197 C CA . VAL A 1 170 ? 1.005 6.899 -2.931 1.00 86.44 170 VAL A CA 1
ATOM 1198 C C . VAL A 1 170 ? 1.906 7.034 -1.708 1.00 86.44 170 VAL A C 1
ATOM 1200 O O . VAL A 1 170 ? 1.433 7.383 -0.628 1.00 86.44 170 VAL A O 1
ATOM 1203 N N . TRP A 1 171 ? 3.206 6.790 -1.880 1.00 91.12 171 TRP A N 1
ATOM 1204 C CA . TRP A 1 171 ? 4.195 6.880 -0.814 1.00 91.12 171 TRP A CA 1
ATOM 1205 C C . TRP A 1 171 ? 5.605 7.055 -1.368 1.00 91.12 171 TRP A C 1
ATOM 1207 O O . TRP A 1 171 ? 5.961 6.417 -2.357 1.00 91.12 171 TRP A O 1
ATOM 1217 N N . GLY A 1 172 ? 6.403 7.878 -0.688 1.00 92.19 172 GLY A N 1
ATOM 1218 C CA . GLY A 1 172 ? 7.811 8.069 -1.017 1.00 92.19 172 GLY A CA 1
ATOM 1219 C C . GLY A 1 172 ? 8.037 8.511 -2.463 1.00 92.19 172 GLY A C 1
ATOM 1220 O O . GLY A 1 172 ? 7.290 9.335 -2.987 1.00 92.19 172 GLY A O 1
ATOM 1221 N N . ASN A 1 173 ? 9.099 7.981 -3.060 1.00 94.31 173 ASN A N 1
ATOM 1222 C CA . ASN A 1 173 ? 9.522 8.262 -4.426 1.00 94.31 173 ASN A CA 1
ATOM 1223 C C . ASN A 1 173 ? 9.121 7.162 -5.428 1.00 94.31 173 ASN A C 1
ATOM 1225 O O . ASN A 1 173 ? 9.256 7.365 -6.634 1.00 94.31 173 ASN A O 1
ATOM 1229 N N . TRP A 1 174 ? 8.673 5.998 -4.948 1.00 94.94 174 TRP A N 1
ATOM 1230 C CA . TRP A 1 174 ? 8.486 4.790 -5.754 1.00 94.94 174 TRP A CA 1
ATOM 1231 C C . TRP A 1 174 ? 7.104 4.160 -5.640 1.00 94.94 174 TRP A C 1
ATOM 1233 O O . TRP A 1 174 ? 6.647 3.532 -6.584 1.00 94.94 174 TRP A O 1
ATOM 1243 N N . CYS A 1 175 ? 6.377 4.309 -4.533 1.00 94.06 175 CYS A N 1
ATOM 1244 C CA . CYS A 1 175 ? 5.065 3.672 -4.455 1.00 94.06 175 CYS A CA 1
ATOM 1245 C C . CYS A 1 175 ? 4.020 4.476 -5.241 1.00 94.06 175 CYS A C 1
ATOM 1247 O O . CYS A 1 175 ? 3.588 5.543 -4.796 1.00 94.06 175 CYS A O 1
ATOM 1249 N N . GLY A 1 176 ? 3.548 3.938 -6.367 1.00 87.31 176 GLY A N 1
ATOM 1250 C CA . GLY A 1 176 ? 2.360 4.437 -7.060 1.00 87.31 176 GLY A CA 1
ATOM 1251 C C . GLY A 1 176 ? 2.354 4.169 -8.571 1.00 87.31 176 GLY A C 1
ATOM 1252 O O . GLY A 1 176 ? 3.410 4.060 -9.186 1.00 87.31 176 GLY A O 1
ATOM 1253 N N . PRO A 1 177 ? 1.180 4.089 -9.220 1.00 79.38 177 PRO A N 1
ATOM 1254 C CA . PRO A 1 177 ? 1.102 3.925 -10.670 1.00 79.38 177 PRO A CA 1
ATOM 1255 C C . PRO A 1 177 ? 1.800 5.059 -11.421 1.00 79.38 177 PRO A C 1
ATOM 1257 O O . PRO A 1 177 ? 1.521 6.238 -11.184 1.00 79.38 177 PRO A O 1
ATOM 1260 N N . GLY A 1 178 ? 2.710 4.691 -12.327 1.00 75.06 178 GLY A N 1
ATOM 1261 C CA . GLY A 1 178 ? 3.508 5.643 -13.103 1.00 75.06 178 GLY A CA 1
ATOM 1262 C C . GLY A 1 178 ? 4.434 6.524 -12.257 1.00 75.06 178 GLY A C 1
ATOM 1263 O O . GLY A 1 178 ? 4.974 7.493 -12.786 1.00 75.06 178 GLY A O 1
ATOM 1264 N N . HIS A 1 179 ? 4.585 6.219 -10.966 1.00 83.00 179 HIS A N 1
ATOM 1265 C CA . HIS A 1 179 ? 5.457 6.908 -10.027 1.00 83.00 179 HIS A CA 1
ATOM 1266 C C . HIS A 1 179 ? 6.750 6.105 -9.852 1.00 83.00 179 HIS A C 1
ATOM 1268 O O . HIS A 1 179 ? 6.729 4.891 -9.997 1.00 83.00 179 HIS A O 1
ATOM 1274 N N . GLY A 1 180 ? 7.875 6.772 -9.605 1.00 85.19 180 GLY A N 1
ATOM 1275 C CA . GLY A 1 180 ? 9.176 6.108 -9.542 1.00 85.19 180 GLY A CA 1
ATOM 1276 C C . GLY A 1 180 ? 10.344 7.032 -9.865 1.00 85.19 180 GLY A C 1
ATOM 1277 O O . GLY A 1 180 ? 10.238 7.929 -10.707 1.00 85.19 180 GLY A O 1
ATOM 1278 N N . GLY A 1 181 ? 11.484 6.777 -9.224 1.00 85.25 181 GLY A N 1
ATOM 1279 C CA . GLY A 1 181 ? 12.762 7.438 -9.490 1.00 85.25 181 GLY A CA 1
ATOM 1280 C C . GLY A 1 181 ? 13.399 8.085 -8.259 1.00 85.25 181 GLY A C 1
ATOM 1281 O O . GLY A 1 181 ? 12.726 8.556 -7.356 1.00 85.25 181 GLY A O 1
ATOM 1282 N N . GLY A 1 182 ? 14.731 8.154 -8.242 1.00 91.75 182 GLY A N 1
ATOM 1283 C CA . GLY A 1 182 ? 15.491 8.707 -7.114 1.00 91.75 182 GLY A CA 1
ATOM 1284 C C . GLY A 1 182 ? 15.762 7.695 -5.996 1.00 91.75 182 GLY A C 1
ATOM 1285 O O . GLY A 1 182 ? 15.521 6.497 -6.138 1.00 91.75 182 GLY A O 1
ATOM 1286 N N . GLU A 1 183 ? 16.318 8.168 -4.881 1.00 96.25 183 GLU A N 1
ATOM 1287 C CA . GLU A 1 183 ? 16.637 7.301 -3.742 1.00 96.25 183 GLU A CA 1
ATOM 1288 C C . GLU A 1 183 ? 15.385 6.999 -2.913 1.00 96.25 183 GLU A C 1
ATOM 1290 O O . GLU A 1 183 ? 14.653 7.935 -2.584 1.00 96.25 183 GLU A O 1
ATOM 1295 N N . PRO A 1 184 ? 15.129 5.733 -2.541 1.00 97.38 184 PRO A N 1
ATOM 1296 C CA . PRO A 1 184 ? 14.046 5.410 -1.632 1.00 97.38 184 PRO A CA 1
ATOM 1297 C C . PRO A 1 184 ? 14.204 6.112 -0.286 1.00 97.38 184 PRO A C 1
ATOM 1299 O O . PRO A 1 184 ? 15.305 6.168 0.269 1.00 97.38 184 PRO A O 1
ATOM 1302 N N . VAL A 1 185 ? 13.102 6.627 0.253 1.00 96.50 185 VAL A N 1
ATOM 1303 C CA . VAL A 1 185 ? 13.128 7.417 1.494 1.00 96.50 185 VAL A CA 1
ATOM 1304 C C . VAL A 1 185 ? 12.971 6.572 2.759 1.00 96.50 185 VAL A C 1
ATOM 1306 O O . VAL A 1 185 ? 13.402 7.000 3.830 1.00 96.50 185 VAL A O 1
ATOM 1309 N N . ASP A 1 186 ? 12.389 5.376 2.646 1.00 97.25 186 ASP A N 1
ATOM 1310 C CA . ASP A 1 186 ? 12.205 4.424 3.744 1.00 97.25 186 ASP A CA 1
ATOM 1311 C C . ASP A 1 186 ? 12.096 2.961 3.263 1.00 97.25 186 ASP A C 1
ATOM 1313 O O . ASP A 1 186 ? 12.483 2.620 2.140 1.00 97.25 186 ASP A O 1
ATOM 1317 N N . VAL A 1 187 ? 11.667 2.060 4.155 1.00 98.31 187 VAL A N 1
ATOM 1318 C CA . VAL A 1 187 ? 11.643 0.618 3.898 1.00 98.31 187 VAL A CA 1
ATOM 1319 C C . VAL A 1 187 ? 10.573 0.291 2.869 1.00 98.31 187 VAL A C 1
ATOM 1321 O O . VAL A 1 187 ? 10.886 -0.397 1.902 1.00 98.31 187 VAL A O 1
ATOM 1324 N N . LEU A 1 188 ? 9.345 0.783 3.038 1.00 98.12 188 LEU A N 1
ATOM 1325 C CA . LEU A 1 188 ? 8.256 0.560 2.089 1.00 98.12 188 LEU A CA 1
ATOM 1326 C C . LEU A 1 188 ? 8.614 1.099 0.703 1.00 98.12 188 LEU A C 1
ATOM 1328 O O . LEU A 1 188 ? 8.453 0.384 -0.283 1.00 98.12 188 LEU A O 1
ATOM 1332 N N . ASP A 1 189 ? 9.164 2.308 0.631 1.00 97.94 189 ASP A N 1
ATOM 1333 C CA . ASP A 1 189 ? 9.569 2.921 -0.632 1.00 97.94 189 ASP A CA 1
ATOM 1334 C C . ASP A 1 189 ? 10.648 2.091 -1.352 1.00 97.94 189 ASP A C 1
ATOM 1336 O O . ASP A 1 189 ? 10.594 1.873 -2.562 1.00 97.94 189 ASP A O 1
ATOM 1340 N N . SER A 1 190 ? 11.598 1.520 -0.599 1.00 98.50 190 SER A N 1
ATOM 1341 C CA . SER A 1 190 ? 12.612 0.613 -1.156 1.00 98.50 190 SER A CA 1
ATOM 1342 C C . SER A 1 190 ? 12.009 -0.685 -1.701 1.00 98.50 190 SER A C 1
ATOM 1344 O O . SER A 1 190 ? 12.551 -1.264 -2.650 1.00 98.50 190 SER A O 1
ATOM 1346 N N . LEU A 1 191 ? 10.925 -1.177 -1.099 1.00 98.44 191 LEU A N 1
ATOM 1347 C CA . LEU A 1 191 ? 10.208 -2.353 -1.591 1.00 98.44 191 LEU A CA 1
ATOM 1348 C C . LEU A 1 191 ? 9.407 -2.027 -2.854 1.00 98.44 191 LEU A C 1
ATOM 1350 O O . LEU A 1 191 ? 9.428 -2.816 -3.795 1.00 98.44 191 LEU A O 1
ATOM 1354 N N . CYS A 1 192 ? 8.788 -0.846 -2.925 1.00 97.75 192 CYS A N 1
ATOM 1355 C CA . CYS A 1 192 ? 8.124 -0.365 -4.137 1.00 97.75 192 CYS A CA 1
ATOM 1356 C C . CYS A 1 192 ? 9.107 -0.210 -5.304 1.00 97.75 192 CYS A C 1
ATOM 1358 O O . CYS A 1 192 ? 8.824 -0.703 -6.390 1.00 97.75 192 CYS A O 1
ATOM 1360 N N . ARG A 1 193 ? 10.318 0.324 -5.075 1.00 97.56 193 ARG A N 1
ATOM 1361 C CA . ARG A 1 193 ? 11.374 0.334 -6.107 1.00 97.56 193 ARG A CA 1
ATOM 1362 C C . ARG A 1 193 ? 11.665 -1.067 -6.647 1.00 97.56 193 ARG A C 1
ATOM 1364 O O . ARG A 1 193 ? 11.767 -1.268 -7.851 1.00 97.56 193 ARG A O 1
ATOM 1371 N N . THR A 1 194 ? 11.794 -2.044 -5.749 1.00 98.06 194 THR A N 1
ATOM 1372 C CA . THR A 1 194 ? 12.074 -3.440 -6.126 1.00 98.06 194 THR A CA 1
ATOM 1373 C C . THR A 1 194 ? 10.920 -4.042 -6.941 1.00 98.06 194 THR A C 1
ATOM 1375 O O . THR A 1 194 ? 11.144 -4.805 -7.883 1.00 98.06 194 THR A O 1
ATOM 1378 N N . HIS A 1 195 ? 9.677 -3.689 -6.606 1.00 96.00 195 HIS A N 1
ATOM 1379 C CA . HIS A 1 195 ? 8.483 -4.083 -7.357 1.00 96.00 195 HIS A CA 1
ATOM 1380 C C . HIS A 1 195 ? 8.456 -3.469 -8.760 1.00 96.00 195 HIS A C 1
ATOM 1382 O O . HIS A 1 195 ? 8.268 -4.206 -9.731 1.00 96.00 195 HIS A O 1
ATOM 1388 N N . ASP A 1 196 ? 8.756 -2.178 -8.885 1.00 94.69 196 ASP A N 1
ATOM 1389 C CA . ASP A 1 196 ? 8.841 -1.487 -10.174 1.00 94.69 196 ASP A CA 1
ATOM 1390 C C . ASP A 1 196 ? 9.941 -2.072 -11.066 1.00 94.69 196 ASP A C 1
ATOM 1392 O O . ASP A 1 196 ? 9.725 -2.317 -12.254 1.00 94.69 196 ASP A O 1
ATOM 1396 N N . GLU A 1 197 ? 11.113 -2.377 -10.504 1.00 95.31 197 GLU A N 1
ATOM 1397 C CA . GLU A 1 197 ? 12.194 -3.074 -11.212 1.00 95.31 197 GLU A CA 1
ATOM 1398 C C . GLU A 1 197 ? 11.755 -4.480 -11.669 1.00 95.31 197 GLU A C 1
ATOM 1400 O O . GLU A 1 197 ? 12.054 -4.912 -12.790 1.00 95.31 197 GLU A O 1
ATOM 1405 N N . CYS A 1 198 ? 10.986 -5.195 -10.842 1.00 95.81 198 CYS A N 1
ATOM 1406 C CA . CYS A 1 198 ? 10.398 -6.481 -11.216 1.00 95.81 198 CYS A CA 1
ATOM 1407 C C . CYS A 1 198 ? 9.425 -6.333 -12.395 1.00 95.81 198 CYS A C 1
ATOM 1409 O O . CYS A 1 198 ? 9.516 -7.097 -13.358 1.00 95.81 198 CYS A O 1
ATOM 1411 N N . TYR A 1 199 ? 8.547 -5.331 -12.387 1.00 92.50 199 TYR A N 1
ATOM 1412 C CA . TYR A 1 199 ? 7.685 -5.024 -13.532 1.00 92.50 199 TYR A CA 1
ATOM 1413 C C . TYR A 1 199 ? 8.473 -4.601 -14.773 1.00 92.50 199 TYR A C 1
ATOM 1415 O O . TYR A 1 199 ? 8.146 -5.047 -15.873 1.00 92.50 199 TYR A O 1
ATOM 1423 N N . GLY A 1 200 ? 9.550 -3.828 -14.625 1.00 90.81 200 GLY A N 1
ATOM 1424 C CA . GLY A 1 200 ? 10.433 -3.457 -15.732 1.00 90.81 200 GLY A CA 1
ATOM 1425 C C . GLY A 1 200 ? 11.055 -4.669 -16.434 1.00 90.81 200 GLY A C 1
ATOM 1426 O O . GLY A 1 200 ? 11.287 -4.636 -17.641 1.00 90.81 200 GLY A O 1
ATOM 1427 N N . THR A 1 201 ? 11.274 -5.764 -15.700 1.00 94.00 201 THR A N 1
ATOM 1428 C CA . THR A 1 201 ? 11.841 -7.008 -16.247 1.00 94.00 201 THR A CA 1
ATOM 1429 C C . THR A 1 201 ? 10.795 -8.026 -16.704 1.00 94.00 201 THR A C 1
ATOM 1431 O O . THR A 1 201 ? 11.041 -8.748 -17.671 1.00 94.00 201 THR A O 1
ATOM 1434 N N . ARG A 1 202 ? 9.640 -8.117 -16.032 1.00 90.62 202 ARG A N 1
ATOM 1435 C CA . ARG A 1 202 ? 8.628 -9.173 -16.254 1.00 90.62 202 ARG A CA 1
ATOM 1436 C C . ARG A 1 202 ? 7.343 -8.693 -16.928 1.00 90.62 202 ARG A C 1
ATOM 1438 O O . ARG A 1 202 ? 6.523 -9.524 -17.309 1.00 90.62 202 ARG A O 1
ATOM 1445 N N . GLY A 1 203 ? 7.186 -7.385 -17.095 1.00 86.25 203 GLY A N 1
ATOM 1446 C CA . GLY A 1 203 ? 5.959 -6.744 -17.551 1.00 86.25 203 GLY A CA 1
ATOM 1447 C C . GLY A 1 203 ? 5.014 -6.383 -16.403 1.00 86.25 203 GLY A C 1
ATOM 1448 O O . GLY A 1 203 ? 5.042 -6.980 -15.325 1.00 86.25 203 GLY A O 1
ATOM 1449 N N . TYR A 1 204 ? 4.157 -5.392 -16.660 1.00 84.31 204 TYR A N 1
ATOM 1450 C CA . TYR A 1 204 ? 3.101 -4.971 -15.738 1.00 84.31 204 TYR A CA 1
ATOM 1451 C C . TYR A 1 204 ? 2.117 -6.109 -15.443 1.00 84.31 204 TYR A C 1
ATOM 1453 O O . TYR A 1 204 ? 1.835 -6.940 -16.309 1.00 84.31 204 TYR A O 1
ATOM 1461 N N . PHE A 1 205 ? 1.579 -6.117 -14.219 1.00 85.06 205 PHE A N 1
ATOM 1462 C CA . PHE A 1 205 ? 0.665 -7.143 -13.690 1.00 85.06 205 PHE A CA 1
ATOM 1463 C C . PHE A 1 205 ? 1.259 -8.552 -13.627 1.00 85.06 205 PHE A C 1
ATOM 1465 O O . PHE A 1 205 ? 0.534 -9.548 -13.557 1.00 85.06 205 PHE A O 1
ATOM 1472 N N . ALA A 1 206 ? 2.588 -8.666 -13.649 1.00 88.38 206 ALA A N 1
ATOM 1473 C CA . ALA A 1 206 ? 3.243 -9.929 -13.377 1.00 88.38 206 ALA A CA 1
ATOM 1474 C C . ALA A 1 206 ? 2.950 -10.353 -11.931 1.00 88.38 206 ALA A C 1
ATOM 1476 O O . ALA A 1 206 ? 3.567 -9.868 -10.986 1.00 88.38 206 ALA A O 1
ATOM 1477 N N . CYS A 1 207 ? 2.067 -11.338 -11.788 1.00 90.19 207 CYS A N 1
ATOM 1478 C CA . CYS A 1 207 ? 1.714 -12.033 -10.551 1.00 90.19 207 CYS A CA 1
ATOM 1479 C C . CYS A 1 207 ? 2.879 -12.244 -9.578 1.00 90.19 207 CYS A C 1
ATOM 1481 O O . CYS A 1 207 ? 2.783 -11.985 -8.383 1.00 90.19 207 CYS A O 1
ATOM 1483 N N . SER A 1 208 ? 4.016 -12.715 -10.089 1.00 92.94 208 SER A N 1
ATOM 1484 C CA . SER A 1 208 ? 5.188 -12.977 -9.257 1.00 92.94 208 SER A CA 1
ATOM 1485 C C . SER A 1 208 ? 5.758 -11.723 -8.590 1.00 92.94 208 SER A C 1
ATOM 1487 O O . SER A 1 208 ? 6.330 -11.835 -7.513 1.00 92.94 208 SER A O 1
ATOM 1489 N N . CYS A 1 209 ? 5.635 -10.555 -9.227 1.00 94.62 209 CYS A N 1
ATOM 1490 C CA . CYS A 1 209 ? 6.106 -9.288 -8.674 1.00 94.62 209 CYS A CA 1
ATOM 1491 C C . CYS A 1 209 ? 5.186 -8.828 -7.542 1.00 94.62 209 CYS A C 1
ATOM 1493 O O . CYS A 1 209 ? 5.672 -8.505 -6.464 1.00 94.62 209 CYS A O 1
ATOM 1495 N N . ASP A 1 210 ? 3.869 -8.894 -7.744 1.00 94.25 210 ASP A N 1
ATOM 1496 C CA . ASP A 1 210 ? 2.882 -8.499 -6.729 1.00 94.25 210 ASP A CA 1
ATOM 1497 C C . ASP A 1 210 ? 2.992 -9.378 -5.482 1.00 94.25 210 ASP A C 1
ATOM 1499 O O . ASP A 1 210 ? 3.011 -8.887 -4.354 1.00 94.25 210 ASP A O 1
ATOM 1503 N N . GLN A 1 211 ? 3.155 -10.690 -5.681 1.00 94.88 211 GLN A N 1
ATOM 1504 C CA . GLN A 1 211 ? 3.372 -11.626 -4.580 1.00 94.88 211 GLN A CA 1
ATOM 1505 C C . GLN A 1 211 ? 4.677 -11.345 -3.830 1.00 94.88 211 GLN A C 1
ATOM 1507 O O . GLN A 1 211 ? 4.707 -11.437 -2.603 1.00 94.88 211 GLN A O 1
ATOM 1512 N N . ALA A 1 212 ? 5.757 -11.033 -4.554 1.00 96.75 212 ALA A N 1
ATOM 1513 C CA . ALA A 1 212 ? 7.034 -10.689 -3.941 1.00 96.75 212 ALA A CA 1
ATOM 1514 C C . ALA A 1 212 ? 6.902 -9.426 -3.083 1.00 96.75 212 ALA A C 1
ATOM 1516 O O . ALA A 1 212 ? 7.304 -9.452 -1.924 1.00 96.75 212 ALA A O 1
ATOM 1517 N N . LEU A 1 213 ? 6.231 -8.385 -3.590 1.00 97.25 213 LEU A N 1
ATOM 1518 C CA . LEU A 1 213 ? 5.981 -7.155 -2.839 1.00 97.25 213 LEU A CA 1
ATOM 1519 C C . LEU A 1 213 ? 5.206 -7.419 -1.539 1.00 97.25 213 LEU A C 1
ATOM 1521 O O . LEU A 1 213 ? 5.631 -6.967 -0.477 1.00 97.25 213 LEU A O 1
ATOM 1525 N N . ILE A 1 214 ? 4.113 -8.191 -1.589 1.00 97.00 214 ILE A N 1
ATOM 1526 C CA . ILE A 1 214 ? 3.330 -8.552 -0.390 1.00 97.00 214 ILE A CA 1
ATOM 1527 C C . ILE A 1 214 ? 4.208 -9.290 0.633 1.00 97.00 214 ILE A C 1
ATOM 1529 O O . ILE A 1 214 ? 4.198 -8.970 1.825 1.00 97.00 214 ILE A O 1
ATOM 1533 N N . ASN A 1 215 ? 4.992 -10.268 0.173 1.00 97.19 215 ASN A N 1
ATOM 1534 C CA . ASN A 1 215 ? 5.870 -11.052 1.040 1.00 97.19 215 ASN A CA 1
ATOM 1535 C C . ASN A 1 215 ? 6.968 -10.191 1.676 1.00 97.19 215 ASN A C 1
ATOM 1537 O O . ASN A 1 215 ? 7.229 -10.320 2.875 1.00 97.19 215 ASN A O 1
ATOM 1541 N N . ASP A 1 216 ? 7.584 -9.302 0.901 1.00 98.19 216 ASP A N 1
ATOM 1542 C CA . ASP A 1 216 ? 8.662 -8.443 1.376 1.00 98.19 216 ASP A CA 1
ATOM 1543 C C . ASP A 1 216 ? 8.152 -7.384 2.354 1.00 98.19 216 ASP A C 1
ATOM 1545 O O . ASP A 1 216 ? 8.804 -7.134 3.374 1.00 98.19 216 ASP A O 1
ATOM 1549 N N . ILE A 1 217 ? 6.965 -6.814 2.108 1.00 98.19 217 ILE A N 1
ATOM 1550 C CA . ILE A 1 217 ? 6.299 -5.906 3.050 1.00 98.19 217 ILE A CA 1
ATOM 1551 C C . ILE A 1 217 ? 6.082 -6.627 4.381 1.00 98.19 217 ILE A C 1
ATOM 1553 O O . ILE A 1 217 ? 6.487 -6.127 5.435 1.00 98.19 217 ILE A O 1
ATOM 1557 N N . ARG A 1 218 ? 5.510 -7.834 4.343 1.00 97.50 218 ARG A N 1
ATOM 1558 C CA . ARG A 1 218 ? 5.254 -8.636 5.544 1.00 97.50 218 ARG A CA 1
ATOM 1559 C C . ARG A 1 218 ? 6.535 -8.964 6.304 1.00 97.50 218 ARG A C 1
ATOM 1561 O O . ARG A 1 218 ? 6.579 -8.807 7.524 1.00 97.50 218 ARG A O 1
ATOM 1568 N N . ALA A 1 219 ? 7.591 -9.366 5.599 1.00 97.31 219 ALA A N 1
ATOM 1569 C CA . ALA A 1 219 ? 8.882 -9.694 6.198 1.00 97.31 219 ALA A CA 1
ATOM 1570 C C . ALA A 1 219 ? 9.565 -8.476 6.842 1.00 97.31 219 ALA A C 1
ATOM 1572 O O . ALA A 1 219 ? 10.276 -8.624 7.837 1.00 97.31 219 ALA A O 1
ATOM 1573 N N . ASN A 1 220 ? 9.337 -7.270 6.312 1.00 97.75 220 ASN A N 1
ATOM 1574 C CA . ASN A 1 220 ? 9.996 -6.043 6.758 1.00 97.75 220 ASN A CA 1
ATOM 1575 C C . ASN A 1 220 ? 9.116 -5.126 7.622 1.00 97.75 220 ASN A C 1
ATOM 1577 O O . ASN A 1 220 ? 9.604 -4.092 8.077 1.00 97.75 220 ASN A O 1
ATOM 1581 N N . ALA A 1 221 ? 7.874 -5.507 7.935 1.00 96.94 221 ALA A N 1
ATOM 1582 C CA . ALA A 1 221 ? 6.932 -4.684 8.701 1.00 96.94 221 ALA A CA 1
ATOM 1583 C C . ALA A 1 221 ? 7.507 -4.162 10.033 1.00 96.94 221 ALA A C 1
ATOM 1585 O O . ALA A 1 221 ? 7.201 -3.049 10.462 1.00 96.94 221 ALA A O 1
ATOM 1586 N N . TYR A 1 222 ? 8.384 -4.933 10.685 1.00 95.94 222 TYR A N 1
ATOM 1587 C CA . TYR A 1 222 ? 9.037 -4.558 11.949 1.00 95.94 222 TYR A CA 1
ATOM 1588 C C . TYR A 1 222 ? 10.038 -3.410 11.839 1.00 95.94 222 TYR A C 1
ATOM 1590 O O . TYR A 1 222 ? 10.413 -2.831 12.857 1.00 95.94 222 TYR A O 1
ATOM 1598 N N . ARG A 1 223 ? 10.478 -3.099 10.620 1.00 96.69 223 ARG A N 1
ATOM 1599 C CA . ARG A 1 223 ? 11.388 -1.994 10.313 1.00 96.69 223 ARG A CA 1
ATOM 1600 C C . ARG A 1 223 ? 10.639 -0.718 9.938 1.00 96.69 223 ARG A C 1
ATOM 1602 O O . ARG A 1 223 ? 11.279 0.321 9.843 1.00 96.69 223 ARG A O 1
ATOM 1609 N N . MET A 1 224 ? 9.323 -0.810 9.741 1.00 95.81 224 MET A N 1
ATOM 1610 C CA . MET A 1 224 ? 8.483 0.302 9.312 1.00 95.81 224 MET A CA 1
ATOM 1611 C C . MET A 1 224 ? 7.938 1.096 10.498 1.00 95.81 224 MET A C 1
ATOM 1613 O O . MET A 1 224 ? 7.555 0.520 11.528 1.00 95.81 224 MET A O 1
ATOM 1617 N N . GLY A 1 225 ? 7.848 2.414 10.325 1.00 92.38 225 GLY A N 1
ATOM 1618 C CA . GLY A 1 225 ? 7.111 3.298 11.230 1.00 92.38 225 GLY A CA 1
ATOM 1619 C C . GLY A 1 225 ? 5.597 3.054 11.179 1.00 92.38 225 GLY A C 1
ATOM 1620 O O . GLY A 1 225 ? 5.097 2.337 10.319 1.00 92.38 225 GLY A O 1
ATOM 1621 N N . PHE A 1 226 ? 4.832 3.671 12.087 1.00 90.25 226 PHE A N 1
ATOM 1622 C CA . PHE A 1 226 ? 3.375 3.468 12.144 1.00 90.25 226 PHE A CA 1
ATOM 1623 C C . PHE A 1 226 ? 2.663 3.863 10.836 1.00 90.25 226 PHE A C 1
ATOM 1625 O O . PHE A 1 226 ? 1.953 3.042 10.266 1.00 90.25 226 PHE A O 1
ATOM 1632 N N . ARG A 1 227 ? 2.894 5.086 10.330 1.00 92.56 227 ARG A N 1
ATOM 1633 C CA . ARG A 1 227 ? 2.274 5.568 9.077 1.00 92.56 227 ARG A CA 1
ATOM 1634 C C . ARG A 1 227 ? 2.713 4.759 7.861 1.00 92.56 227 ARG A C 1
ATOM 1636 O O . ARG A 1 227 ? 1.880 4.369 7.056 1.00 92.56 227 ARG A O 1
ATOM 1643 N N . GLU A 1 228 ? 4.007 4.474 7.776 1.00 95.25 228 GLU A N 1
ATOM 1644 C CA . GLU A 1 228 ? 4.572 3.625 6.730 1.00 95.25 228 GLU A CA 1
ATOM 1645 C C . GLU A 1 228 ? 3.895 2.248 6.723 1.00 95.25 228 GLU A C 1
ATOM 1647 O O . GLU A 1 228 ? 3.481 1.773 5.674 1.00 95.25 228 GLU A O 1
ATOM 1652 N N . ARG A 1 229 ? 3.669 1.642 7.898 1.00 95.06 229 ARG A N 1
ATOM 1653 C CA . ARG A 1 229 ? 2.986 0.348 8.011 1.00 95.06 229 ARG A CA 1
ATOM 1654 C C . ARG A 1 229 ? 1.512 0.403 7.599 1.00 95.06 229 ARG A C 1
ATOM 1656 O O . ARG A 1 229 ? 1.038 -0.554 7.001 1.00 95.06 229 ARG A O 1
ATOM 1663 N N . ILE A 1 230 ? 0.802 1.500 7.871 1.00 95.44 230 ILE A N 1
ATOM 1664 C CA . ILE A 1 230 ? -0.581 1.698 7.397 1.00 95.44 230 ILE A CA 1
ATOM 1665 C C . ILE A 1 230 ? -0.627 1.708 5.868 1.00 95.44 230 ILE A C 1
ATOM 1667 O O . ILE A 1 230 ? -1.432 1.001 5.262 1.00 95.44 230 ILE A O 1
ATOM 1671 N N . VAL A 1 231 ? 0.282 2.444 5.227 1.00 96.31 231 VAL A N 1
ATOM 1672 C CA . VAL A 1 231 ? 0.351 2.474 3.762 1.00 96.31 231 VAL A CA 1
ATOM 1673 C C . VAL A 1 231 ? 0.832 1.133 3.204 1.00 96.31 231 VAL A C 1
ATOM 1675 O O . VAL A 1 231 ? 0.294 0.658 2.209 1.00 96.31 231 VAL A O 1
ATOM 1678 N N . ALA A 1 232 ? 1.750 0.450 3.888 1.00 97.81 232 ALA A N 1
ATOM 1679 C CA . ALA A 1 232 ? 2.182 -0.898 3.534 1.00 97.81 232 ALA A CA 1
ATOM 1680 C C . ALA A 1 232 ? 1.032 -1.920 3.606 1.00 97.81 232 ALA A C 1
ATOM 1682 O O . ALA A 1 232 ? 0.920 -2.789 2.736 1.00 97.81 232 ALA A O 1
ATOM 1683 N N . ALA A 1 233 ? 0.144 -1.799 4.601 1.00 98.12 233 ALA A N 1
ATOM 1684 C CA . ALA A 1 233 ? -1.077 -2.595 4.699 1.00 98.12 233 ALA A CA 1
ATOM 1685 C C . ALA A 1 233 ? -2.029 -2.293 3.536 1.00 98.12 233 ALA A C 1
ATOM 1687 O O . ALA A 1 233 ? -2.591 -3.219 2.955 1.00 98.12 233 ALA A O 1
ATOM 1688 N N . ALA A 1 234 ? -2.167 -1.028 3.132 1.00 97.06 234 ALA A N 1
ATOM 1689 C CA . ALA A 1 234 ? -2.975 -0.651 1.974 1.00 97.06 234 ALA A CA 1
ATOM 1690 C C . ALA A 1 234 ? -2.426 -1.191 0.653 1.00 97.06 234 ALA A C 1
ATOM 1692 O O . ALA A 1 234 ? -3.181 -1.778 -0.121 1.00 97.06 234 ALA A O 1
ATOM 1693 N N . VAL A 1 235 ? -1.117 -1.079 0.427 1.00 96.44 235 VAL A N 1
ATOM 1694 C CA . VAL A 1 235 ? -0.434 -1.664 -0.736 1.00 96.44 235 VAL A CA 1
ATOM 1695 C C . VAL A 1 235 ? -0.628 -3.182 -0.755 1.00 96.44 235 VAL A C 1
ATOM 1697 O O . VAL A 1 235 ? -1.054 -3.739 -1.766 1.00 96.44 235 VAL A O 1
ATOM 1700 N N . SER A 1 236 ? -0.409 -3.850 0.381 1.00 96.75 236 SER A N 1
ATOM 1701 C CA . SER A 1 236 ? -0.611 -5.299 0.509 1.00 96.75 236 SER A CA 1
ATOM 1702 C C . SER A 1 236 ? -2.064 -5.698 0.256 1.00 96.75 236 SER A C 1
ATOM 1704 O O . SER A 1 236 ? -2.316 -6.675 -0.445 1.00 96.75 236 SER A O 1
ATOM 1706 N N . THR A 1 237 ? -3.028 -4.928 0.768 1.00 96.56 237 THR A N 1
ATOM 1707 C CA . THR A 1 237 ? -4.463 -5.144 0.535 1.00 96.56 237 THR A CA 1
ATOM 1708 C C . THR A 1 237 ? -4.787 -4.992 -0.948 1.00 96.56 237 THR A C 1
ATOM 1710 O O . THR A 1 237 ? -5.362 -5.898 -1.545 1.00 96.56 237 THR A O 1
ATOM 1713 N N . TYR A 1 238 ? -4.362 -3.900 -1.587 1.00 94.31 238 TYR A N 1
ATOM 1714 C CA . TYR A 1 238 ? -4.594 -3.671 -3.011 1.00 94.31 238 TYR A CA 1
ATOM 1715 C C . TYR A 1 238 ? -4.066 -4.831 -3.862 1.00 94.31 238 TYR A C 1
ATOM 1717 O O . TYR A 1 238 ? -4.813 -5.399 -4.658 1.00 94.31 238 TYR A O 1
ATOM 1725 N N . PHE A 1 239 ? -2.809 -5.232 -3.663 1.00 92.69 239 PHE A N 1
ATOM 1726 C CA . PHE A 1 239 ? -2.203 -6.314 -4.439 1.00 92.69 239 PHE A CA 1
ATOM 1727 C C . PHE A 1 239 ? -2.723 -7.700 -4.064 1.00 92.69 239 PHE A C 1
ATOM 1729 O O . PHE A 1 239 ? -2.705 -8.576 -4.915 1.00 92.69 239 PHE A O 1
ATOM 1736 N N . THR A 1 240 ? -3.264 -7.905 -2.859 1.00 91.88 240 THR A N 1
ATOM 1737 C CA . THR A 1 240 ? -3.958 -9.155 -2.493 1.00 91.88 240 THR A CA 1
ATOM 1738 C C . THR A 1 240 ? -5.256 -9.328 -3.283 1.00 91.88 240 THR A C 1
ATOM 1740 O O . THR A 1 240 ? -5.587 -10.440 -3.686 1.00 91.88 240 THR A O 1
ATOM 1743 N N . TYR A 1 241 ? -5.984 -8.236 -3.535 1.00 89.69 241 TYR A N 1
ATOM 1744 C CA . TYR A 1 241 ? -7.285 -8.268 -4.219 1.00 89.69 241 TYR A CA 1
ATOM 1745 C C . TYR A 1 241 ? -7.198 -8.033 -5.730 1.00 89.69 241 TYR A C 1
ATOM 1747 O O . TYR A 1 241 ? -8.105 -8.420 -6.465 1.00 89.69 241 TYR A O 1
ATOM 1755 N N . THR A 1 242 ? -6.116 -7.420 -6.208 1.00 85.56 242 THR A N 1
ATOM 1756 C CA . THR A 1 242 ? -5.807 -7.337 -7.644 1.00 85.56 242 THR A CA 1
ATOM 1757 C C . THR A 1 242 ? -4.945 -8.493 -8.136 1.00 85.56 242 THR A C 1
ATOM 1759 O O . THR A 1 242 ? -4.768 -8.631 -9.348 1.00 85.56 242 THR A O 1
ATOM 1762 N N . TYR A 1 243 ? -4.466 -9.347 -7.220 1.00 72.56 243 TYR A N 1
ATOM 1763 C CA . TYR A 1 243 ? -3.664 -10.519 -7.537 1.00 72.56 243 TYR A CA 1
ATOM 1764 C C . TYR A 1 243 ? -4.333 -11.370 -8.617 1.00 72.56 243 TYR A C 1
ATOM 1766 O O . TYR A 1 243 ? -5.477 -11.794 -8.463 1.00 72.56 243 TYR A O 1
ATOM 1774 N N . CYS A 1 244 ? -3.580 -11.640 -9.684 1.00 68.38 244 CYS A N 1
ATOM 1775 C CA . CYS A 1 244 ? -3.796 -12.700 -10.665 1.00 68.38 244 CYS A CA 1
ATOM 1776 C C . CYS A 1 244 ? -5.256 -13.081 -10.906 1.00 68.38 244 CYS A C 1
ATOM 1778 O O . CYS A 1 244 ? -5.728 -14.124 -10.447 1.00 68.38 244 CYS A O 1
ATOM 1780 N N . VAL A 1 245 ? -5.944 -12.317 -11.751 1.00 52.84 245 VAL A N 1
ATOM 1781 C CA . VAL A 1 245 ? -7.130 -12.836 -12.438 1.00 52.84 245 VAL A CA 1
ATOM 1782 C C . VAL A 1 245 ? -6.653 -13.806 -13.526 1.00 52.84 245 VAL A C 1
ATOM 1784 O O . VAL A 1 245 ? -6.635 -13.522 -14.717 1.00 52.84 245 VAL A O 1
ATOM 1787 N N . SER A 1 246 ? -6.146 -14.956 -13.099 1.00 43.84 246 SER A N 1
ATOM 1788 C CA . SER A 1 246 ? -5.834 -16.104 -13.939 1.00 43.84 246 SER A CA 1
ATOM 1789 C C . SER A 1 246 ? -6.461 -17.312 -13.255 1.00 43.84 246 SER A C 1
ATOM 1791 O O . SER A 1 246 ? -5.909 -17.843 -12.299 1.00 43.84 246 SER A O 1
ATOM 1793 N N . THR A 1 247 ? -7.631 -17.714 -13.762 1.00 38.66 247 THR A N 1
ATOM 1794 C CA . THR A 1 247 ? -8.449 -18.891 -13.395 1.00 38.66 247 THR A CA 1
ATOM 1795 C C . THR A 1 247 ? -9.362 -18.771 -12.159 1.00 38.66 247 THR A C 1
ATOM 1797 O O . THR A 1 247 ? -9.076 -19.276 -11.078 1.00 38.66 247 THR A O 1
ATOM 1800 N N . ARG A 1 248 ? -10.550 -18.190 -12.356 1.00 35.53 248 ARG A N 1
ATOM 1801 C CA . ARG A 1 248 ? -11.798 -18.843 -11.928 1.00 35.53 248 ARG A CA 1
ATOM 1802 C C . ARG A 1 248 ? -12.632 -19.132 -13.163 1.00 35.53 248 ARG A C 1
ATOM 1804 O O . ARG A 1 248 ? -12.558 -18.301 -14.095 1.00 35.53 248 ARG A O 1
#

InterPro domains:
  IPR036444 Phospholipase A2 domain superfamily [G3DSA:1.20.90.10] (152-246)
  IPR036444 Phospholipase A2 domain superfamily [SSF48619] (166-225)

Organism: NCBI:txid1736139

Foldseek 3Di:
DDDDDDDDDDDDDDDDDDDDDDDDDDDDDDPDDDPPDDDDDDDDDDDDDDDDDDDDDDDDDDDDDDDPDDDPPDDDDPVVLLVVLLVVLVVLLVLLLVQWDADPVRQIAGNLVVCVVVVHDPLSSLLRVLLRLQSVQVLPACDDDPRPVPPPDDPVPDDVCPPPGDFDDSDAQQPHRSGHDDDGPFQLSVLSNVLVVVCVVPNPLPLVSLVSSLVSLSSCSSRDDPVSSSSSSSSNNNSVSSHDPPDD

Sequence (248 aa):
MTQHHISDRTTTRWRPAAVTRWGLAMIMSLFLSWTVLAAPGQAAPIQTDAVRGGPAHAGAAAVGAGGKGGFARGLPTQAAASSNASAALDQQVQDAGEFMRHSQSGSVYFDVHAAVAAGASPETLEIGAVVNQMTFAQATSPTTGPGSLTSAVDPASSGPMATAQFSLPVWGNWCGPGHGGGEPVDVLDSLCRTHDECYGTRGYFACSCDQALINDIRANAYRMGFRERIVAAAVSTYFTYTYCVSTR

Radius of gyration: 32.11 Å; chains: 1; bounding box: 81×65×117 Å